Protein 1NP6 (pdb70)

Secondary structure (DSSP, 8-state):
---EEEEE--TTS-HHHHHHHHHHHHHHTT--EEEEEE----HHHHT-SEEEEE-SSEEEEEEE-SSS----HHHHHHHS-GGG-SEEEEES-SS--SEEEEEE-TTSS--GGG----TTEEEEEESS----SSEEEETT-HHHHHHHHHHHHTT---/-PPEEEEE--TTSSHHHHHHHHHHHHHHTT--EEEEEE--S-TTSSTTHHHHHHHHHTT-SEEEEE-SSEEEEEEE-SSS----HHHHHHHS-GGG-SEEEEES-S---SSEEEEE-GGGS--GGG----TTEEEEEESS----SSEEEETT-HHHHHHHHHHHHHTT-

Foldseek 3Di:
DAAEEEEDEPPQLCVVVLVVVLVVLLVVVVFFEAEEEDDDDVVVVVPDQWDWDDDPVDIDIDGDDVDDDDQPVVVVVVVDPCVRGRYYYYYDHDPPPAAYEYEEEPPRPDHPVPDDDDPRYAEYAYCDDDDDPHHYHPSVDSNVVSVVVVVVRVVPPD/DAAEEEEDEDPPLQVVVLVVLLQVLLVVVVAAEAEDEDDPDDLCPDDVNVVCVVVVVVPDQWDWDDDDPDIDIDGDDPDDDDDPVVVVVVVDPCVRHHYYYYDDDPDDPAAYEYEEEPVVPDDPVPDDDDPRYQEYAYCDDDDDPHHYHDSPCSNVVSVVVVVVSVVVD

GO terms:
  GO:0005515 protein binding (F, IPI)
  GO:0005525 GTP binding (F, IDA)
  GO:0042803 protein homodimerization activity (F, IDA)

Structure (mmCIF, N/CA/C/O backbone):
data_1NP6
#
_entry.id   1NP6
#
_cell.length_a   52.400
_cell.length_b   64.791
_cell.length_c   54.241
_cell.angle_alpha   90.00
_cell.angle_beta   97.68
_cell.angle_gamma   90.00
#
_symmetry.space_group_name_H-M   'P 1 21 1'
#
loop_
_entity.id
_entity.type
_entity.pdbx_description
1 polymer 'Molybdopterin-guanine dinucleotide biosynthesis protein B'
2 non-polymer 'SULFATE ION'
3 water water
#
loop_
_atom_site.group_PDB
_atom_site.id
_atom_site.type_symbol
_atom_site.label_atom_id
_atom_site.label_alt_id
_atom_site.label_comp_id
_atom_site.label_asym_id
_atom_site.label_entity_id
_atom_site.label_seq_id
_atom_site.pdbx_PDB_ins_code
_atom_site.Cartn_x
_atom_site.Cartn_y
_atom_site.Cartn_z
_atom_site.occupancy
_atom_site.B_iso_or_equiv
_atom_site.auth_seq_id
_atom_site.auth_comp_id
_atom_site.auth_asym_id
_atom_site.auth_atom_id
_atom_site.pdbx_PDB_model_num
ATOM 1 N N . MET A 1 5 ? 0.735 9.288 4.356 1.00 80.98 6 MET A N 1
ATOM 2 C CA . MET A 1 5 ? -0.694 9.692 4.497 1.00 74.47 6 MET A CA 1
ATOM 3 C C . MET A 1 5 ? -1.504 8.666 5.303 1.00 68.62 6 MET A C 1
ATOM 4 O O . MET A 1 5 ? -2.479 9.032 5.963 1.00 77.26 6 MET A O 1
ATOM 9 N N . ILE A 1 6 ? -1.092 7.396 5.258 1.00 51.27 7 ILE A N 1
ATOM 10 C CA . ILE A 1 6 ? -1.785 6.333 5.990 1.00 43.40 7 ILE A CA 1
ATOM 11 C C . ILE A 1 6 ? -1.610 6.526 7.502 1.00 40.74 7 ILE A C 1
ATOM 12 O O . ILE A 1 6 ? -0.661 7.189 7.936 1.00 44.21 7 ILE A O 1
ATOM 17 N N . PRO A 1 7 ? -2.545 6.002 8.296 1.00 41.09 8 PRO A N 1
ATOM 18 C CA . PRO A 1 7 ? -2.486 6.165 9.760 1.00 39.45 8 PRO A CA 1
ATOM 19 C C . PRO A 1 7 ? -1.254 5.505 10.425 1.00 31.30 8 PRO A C 1
ATOM 20 O O . PRO A 1 7 ? -0.851 4.403 10.049 1.00 34.84 8 PRO A O 1
ATOM 24 N N . LEU A 1 8 ? -0.685 6.225 11.385 1.00 34.35 9 LEU A N 1
ATOM 25 C CA . LEU A 1 8 ? 0.313 5.713 12.317 1.00 42.94 9 LEU A CA 1
ATOM 26 C C . LEU A 1 8 ? -0.286 5.575 13.733 1.00 37.65 9 LEU A C 1
ATOM 27 O O . LEU A 1 8 ? -0.951 6.510 14.234 1.00 32.99 9 LEU A O 1
ATOM 32 N N . LEU A 1 9 ? -0.031 4.419 14.367 1.00 37.22 10 LEU A N 1
ATOM 33 C CA . LEU A 1 9 ? -0.529 4.085 15.713 1.00 23.81 10 LEU A CA 1
ATOM 34 C C . LEU A 1 9 ? 0.589 3.467 16.594 1.00 26.29 10 LEU A C 1
ATOM 35 O O . LEU A 1 9 ? 1.107 2.402 16.245 1.00 29.38 10 LEU A O 1
ATOM 40 N N . ALA A 1 10 ? 0.907 4.108 17.716 1.00 31.75 11 ALA A N 1
ATOM 41 C CA . ALA A 1 10 ? 1.897 3.562 18.662 1.00 33.46 11 ALA A CA 1
ATOM 42 C C . ALA A 1 10 ? 1.265 2.607 19.667 1.00 31.93 11 ALA A C 1
ATOM 43 O O . ALA A 1 10 ? 0.061 2.717 19.979 1.00 26.50 11 ALA A O 1
ATOM 45 N N . PHE A 1 11 ? 2.065 1.655 20.176 1.00 23.56 12 PHE A N 1
ATOM 46 C CA . PHE A 1 11 ? 1.622 0.830 21.259 1.00 15.77 12 PHE A CA 1
ATOM 47 C C . PHE A 1 11 ? 2.713 1.036 22.368 1.00 32.52 12 PHE A C 1
ATOM 48 O O . PHE A 1 11 ? 3.889 1.053 22.038 1.00 24.21 12 PHE A O 1
ATOM 56 N N . ALA A 1 12 ? 2.303 1.266 23.613 1.00 30.79 13 ALA A N 1
ATOM 57 C CA . ALA A 1 12 ? 3.240 1.543 24.742 1.00 27.66 13 ALA A CA 1
ATOM 58 C C . ALA A 1 12 ? 2.940 0.717 25.976 1.00 31.05 13 ALA A C 1
ATOM 59 O O . ALA A 1 12 ? 1.787 0.577 26.391 1.00 27.69 13 ALA A O 1
ATOM 61 N N . ALA A 1 13 ? 3.995 0.177 26.607 1.00 33.06 14 ALA A N 1
ATOM 62 C CA . ALA A 1 13 ? 3.829 -0.543 27.853 1.00 25.27 14 ALA A CA 1
ATOM 63 C C . ALA A 1 13 ? 5.177 -0.566 28.630 1.00 31.40 14 ALA A C 1
ATOM 64 O O . ALA A 1 13 ? 6.242 -0.445 28.014 1.00 25.52 14 ALA A O 1
ATOM 66 N N . TRP A 1 14 ? 5.106 -0.754 29.949 1.00 36.20 15 TRP A N 1
ATOM 67 C CA . TRP A 1 14 ? 6.301 -1.081 30.764 1.00 43.95 15 TRP A CA 1
ATOM 68 C C . TRP A 1 14 ? 6.824 -2.472 30.395 1.00 38.89 15 TRP A C 1
ATOM 69 O O . TRP A 1 14 ? 6.045 -3.392 30.118 1.00 39.15 15 TRP A O 1
ATOM 80 N N . SER A 1 15 ? 8.143 -2.643 30.436 1.00 43.49 16 SER A N 1
ATOM 81 C CA . SER A 1 15 ? 8.748 -3.958 30.243 1.00 33.03 16 SER A CA 1
ATOM 82 C C . SER A 1 15 ? 8.125 -4.946 31.199 1.00 31.33 16 SER A C 1
ATOM 83 O O . SER A 1 15 ? 7.828 -4.608 32.345 1.00 45.41 16 SER A O 1
ATOM 86 N N . GLY A 1 16 ? 7.929 -6.175 30.730 1.00 34.86 17 GLY A N 1
ATOM 87 C CA . GLY A 1 16 ? 7.237 -7.184 31.510 1.00 30.28 17 GLY A CA 1
ATOM 88 C C . GLY A 1 16 ? 5.723 -7.242 31.330 1.00 42.02 17 GLY A C 1
ATOM 89 O O . GLY A 1 16 ? 5.091 -8.171 31.831 1.00 38.58 17 GLY A O 1
ATOM 90 N N . THR A 1 17 ? 5.144 -6.275 30.610 1.00 39.76 18 THR A N 1
ATOM 91 C CA . THR A 1 17 ? 3.679 -6.224 30.381 1.00 40.33 18 THR A CA 1
ATOM 92 C C . THR A 1 17 ? 3.224 -7.106 29.208 1.00 38.87 18 THR A C 1
ATOM 93 O O . THR A 1 17 ? 2.042 -7.455 29.096 1.00 41.84 18 THR A O 1
ATOM 97 N N . GLY A 1 18 ? 4.165 -7.470 28.341 1.00 40.07 19 GLY A N 1
ATOM 98 C CA . GLY A 1 18 ? 3.912 -8.428 27.274 1.00 41.94 19 GLY A CA 1
ATOM 99 C C . GLY A 1 18 ? 3.497 -7.810 25.947 1.00 31.64 19 GLY A C 1
ATOM 100 O O . GLY A 1 18 ? 2.700 -8.405 25.202 1.00 42.22 19 GLY A O 1
ATOM 101 N N . LYS A 1 19 ? 4.045 -6.633 25.656 1.00 28.66 20 LYS A N 1
ATOM 102 C CA . LYS A 1 19 ? 3.797 -5.904 24.412 1.00 42.82 20 LYS A CA 1
ATOM 103 C C . LYS A 1 19 ? 4.213 -6.653 23.121 1.00 50.14 20 LYS A C 1
ATOM 104 O O . LYS A 1 19 ? 3.420 -6.754 22.166 1.00 32.71 20 LYS A O 1
ATOM 110 N N . THR A 1 20 ? 5.430 -7.199 23.090 1.00 28.64 21 THR A N 1
ATOM 111 C CA . THR A 1 20 ? 5.896 -7.927 21.903 1.00 28.37 21 THR A CA 1
ATOM 112 C C . THR A 1 20 ? 5.018 -9.153 21.607 1.00 37.90 21 THR A C 1
ATOM 113 O O . THR A 1 20 ? 4.593 -9.370 20.461 1.00 34.14 21 THR A O 1
ATOM 117 N N . THR A 1 21 ? 4.699 -9.905 22.655 1.00 50.58 22 THR A N 1
ATOM 118 C CA . THR A 1 21 ? 3.820 -11.063 22.548 1.00 40.54 22 THR A CA 1
ATOM 119 C C . THR A 1 21 ? 2.436 -10.679 22.006 1.00 38.30 22 THR A C 1
ATOM 120 O O . THR A 1 21 ? 1.874 -11.400 21.176 1.00 38.41 22 THR A O 1
ATOM 124 N N . LEU A 1 22 ? 1.903 -9.551 22.483 1.00 33.57 23 LEU A N 1
ATOM 125 C CA . LEU A 1 22 ? 0.598 -9.063 22.033 1.00 37.64 23 LEU A CA 1
ATOM 126 C C . LEU A 1 22 ? 0.606 -8.624 20.568 1.00 44.71 23 LEU A C 1
ATOM 127 O O . LEU A 1 22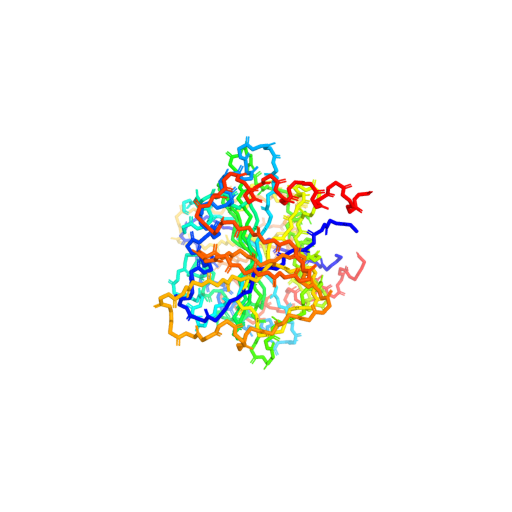 ? -0.318 -8.966 19.805 1.00 32.80 23 LEU A O 1
ATOM 132 N N . LEU A 1 23 ? 1.627 -7.844 20.189 1.00 29.73 24 LEU A N 1
ATOM 133 C CA . LEU A 1 23 ? 1.812 -7.431 18.799 1.00 39.97 24 LEU A CA 1
ATOM 134 C C . LEU A 1 23 ? 1.871 -8.617 17.861 1.00 42.92 24 LEU A C 1
ATOM 135 O O . LEU A 1 23 ? 1.253 -8.601 16.785 1.00 38.14 24 LEU A O 1
ATOM 140 N N . LYS A 1 24 ? 2.591 -9.658 18.276 1.00 32.88 25 LYS A N 1
ATOM 141 C CA . LYS A 1 24 ? 2.733 -10.857 17.454 1.00 40.81 25 LYS A CA 1
ATOM 142 C C . LYS A 1 24 ? 1.396 -11.567 17.207 1.00 44.73 25 LYS A C 1
ATOM 143 O O . LYS A 1 24 ? 1.229 -12.229 16.180 1.00 42.20 25 LYS A O 1
ATOM 149 N N . LYS A 1 25 ? 0.460 -11.419 18.146 1.00 39.33 26 LYS A N 1
ATOM 150 C CA . LYS A 1 25 ? -0.896 -11.941 17.990 1.00 43.17 26 LYS A CA 1
ATOM 151 C C . LYS A 1 25 ? -1.805 -10.982 17.237 1.00 40.63 26 LYS A C 1
ATOM 152 O O . LYS A 1 25 ? -2.678 -11.429 16.488 1.00 40.05 26 LYS A O 1
ATOM 158 N N . LEU A 1 26 ? -1.615 -9.672 17.450 1.00 38.22 27 LEU A N 1
ATOM 159 C CA . LEU A 1 26 ? -2.432 -8.639 16.810 1.00 31.32 27 LEU A CA 1
ATOM 160 C C . LEU A 1 26 ? -2.248 -8.531 15.281 1.00 44.83 27 LEU A C 1
ATOM 161 O O . LEU A 1 26 ? -3.226 -8.338 14.545 1.00 38.76 27 LEU A O 1
ATOM 166 N N . ILE A 1 27 ? -1.001 -8.647 14.812 1.00 36.27 28 ILE A N 1
ATOM 167 C CA . ILE A 1 27 ? -0.695 -8.540 13.382 1.00 33.99 28 ILE A CA 1
ATOM 168 C C . ILE A 1 27 ? -1.480 -9.533 12.476 1.00 37.11 28 ILE A C 1
ATOM 169 O O . ILE A 1 27 ? -2.080 -9.088 11.500 1.00 41.50 28 ILE A O 1
ATOM 174 N N . PRO A 1 28 ? -1.473 -10.840 12.777 1.00 37.97 29 PRO A N 1
ATOM 175 C CA . PRO A 1 28 ? -2.249 -11.820 11.992 1.00 41.44 29 PRO A CA 1
ATOM 176 C C . PRO A 1 28 ? -3.759 -11.588 12.040 1.00 49.38 29 PRO A C 1
ATOM 177 O O . PRO A 1 28 ? -4.458 -11.899 11.071 1.00 43.59 29 PRO A O 1
ATOM 181 N N . ALA A 1 29 ? -4.254 -11.061 13.156 1.00 41.86 30 ALA A N 1
ATOM 182 C CA . ALA A 1 29 ? -5.659 -10.710 13.280 1.00 42.31 30 ALA A CA 1
ATOM 183 C C . ALA A 1 29 ? -6.010 -9.535 12.369 1.00 56.61 30 ALA A C 1
ATOM 184 O O . ALA A 1 29 ? -7.104 -9.508 11.804 1.00 48.58 30 ALA A O 1
ATOM 186 N N . LEU A 1 30 ? -5.086 -8.579 12.225 1.00 35.27 31 LEU A N 1
ATOM 187 C CA . LEU A 1 30 ? -5.299 -7.435 11.336 1.00 42.20 31 LEU A CA 1
ATOM 188 C C . LEU A 1 30 ? -5.230 -7.895 9.878 1.00 48.28 31 LEU A C 1
ATOM 189 O O . LEU A 1 30 ? -6.050 -7.486 9.047 1.00 47.35 31 LEU A O 1
ATOM 194 N N . CYS A 1 31 ? -4.241 -8.749 9.597 1.00 35.91 32 CYS A N 1
ATOM 195 C CA . CYS A 1 31 ? -4.050 -9.406 8.309 1.00 45.95 32 CYS A CA 1
ATOM 196 C C . CYS A 1 31 ? -5.297 -10.184 7.877 1.00 61.12 32 CYS A C 1
ATOM 197 O O . CYS A 1 31 ? -5.729 -10.075 6.727 1.00 49.46 32 CYS A O 1
ATOM 200 N N . ALA A 1 32 ? -5.870 -10.953 8.808 1.00 55.67 33 ALA A N 1
ATOM 201 C CA . ALA A 1 32 ? -7.084 -11.732 8.547 1.00 56.86 33 ALA A CA 1
ATOM 202 C C . ALA A 1 32 ? -8.270 -10.850 8.151 1.00 61.83 33 ALA A C 1
ATOM 203 O O . ALA A 1 32 ? -9.214 -11.324 7.508 1.00 58.20 33 ALA A O 1
ATOM 205 N N . ARG A 1 33 ? -8.208 -9.573 8.534 1.00 56.79 34 ARG A N 1
ATOM 206 C CA . ARG A 1 33 ? -9.256 -8.600 8.234 1.00 49.26 34 ARG A CA 1
ATOM 207 C C . ARG A 1 33 ? -9.000 -7.785 6.959 1.00 52.32 34 ARG A C 1
ATOM 208 O O . ARG A 1 33 ? -9.719 -6.814 6.688 1.00 56.21 34 ARG A O 1
ATOM 216 N N . GLY A 1 34 ? -7.992 -8.184 6.181 1.00 52.74 35 GLY A N 1
ATOM 217 C CA . GLY A 1 34 ? -7.643 -7.500 4.944 1.00 54.09 35 GLY A CA 1
ATOM 218 C C . GLY A 1 34 ? -6.705 -6.305 5.087 1.00 64.74 35 GLY A C 1
ATOM 219 O O . GLY A 1 34 ? -6.445 -5.599 4.109 1.00 62.48 35 GLY A O 1
ATOM 220 N N . ILE A 1 35 ? -6.195 -6.072 6.295 1.00 59.12 36 ILE A N 1
ATOM 221 C CA . ILE A 1 35 ? -5.258 -4.973 6.532 1.00 52.02 36 ILE A CA 1
ATOM 222 C C . ILE A 1 35 ? -3.851 -5.421 6.160 1.00 43.10 36 ILE A C 1
ATOM 223 O O . ILE A 1 35 ? -3.467 -6.558 6.433 1.00 52.12 36 ILE A O 1
ATOM 228 N N . ARG A 1 36 ? -3.099 -4.537 5.510 1.00 35.79 37 ARG A N 1
ATOM 229 C CA . ARG A 1 36 ? -1.700 -4.796 5.207 1.00 36.94 37 ARG A CA 1
ATOM 230 C C . ARG A 1 36 ? -0.858 -3.893 6.129 1.00 34.00 37 ARG A C 1
ATOM 231 O O . ARG A 1 36 ? -0.706 -2.694 5.854 1.00 32.14 37 ARG A O 1
ATOM 239 N N . PRO A 1 37 ? -0.311 -4.449 7.215 1.00 39.55 38 PRO A N 1
ATOM 240 C CA . PRO A 1 37 ? 0.381 -3.628 8.224 1.00 36.56 38 PRO A CA 1
ATOM 241 C C . PRO A 1 37 ? 1.904 -3.463 8.053 1.00 29.34 38 PRO A C 1
ATOM 242 O O . PRO A 1 37 ? 2.597 -4.368 7.613 1.00 29.49 38 PRO A O 1
ATOM 246 N N . GLY A 1 38 ? 2.411 -2.283 8.400 1.00 26.34 39 GLY A N 1
ATOM 247 C CA . GLY A 1 38 ? 3.847 -2.070 8.491 1.00 26.52 39 GLY A CA 1
ATOM 248 C C . GLY A 1 38 ? 4.179 -1.905 9.987 1.00 26.87 39 GLY A C 1
ATOM 249 O O . GLY A 1 38 ? 3.271 -1.736 10.812 1.00 26.62 39 GLY A O 1
ATOM 250 N N . LEU A 1 39 ? 5.468 -1.961 10.344 1.00 29.02 40 LEU A N 1
ATOM 251 C CA . LEU A 1 39 ? 5.868 -1.759 11.756 1.00 28.86 40 LEU A CA 1
ATOM 252 C C . LEU A 1 39 ? 7.225 -1.075 11.853 1.00 26.61 40 LEU A C 1
ATOM 253 O O . LEU A 1 39 ? 8.161 -1.462 11.164 1.00 33.98 40 LEU A O 1
ATOM 258 N N . ILE A 1 40 ? 7.299 -0.061 12.719 1.00 28.61 41 ILE A N 1
ATOM 259 C CA . ILE A 1 40 ? 8.513 0.697 12.968 1.00 26.14 41 ILE A CA 1
ATOM 260 C C . ILE A 1 40 ? 8.864 0.507 14.470 1.00 28.75 41 ILE A C 1
ATOM 261 O O . ILE A 1 40 ? 8.086 0.890 15.368 1.00 27.81 41 ILE A O 1
ATOM 266 N N . LYS A 1 41 ? 10.024 -0.085 14.723 1.00 28.98 42 LYS A N 1
ATOM 267 C CA . LYS A 1 41 ? 10.442 -0.444 16.085 1.00 28.16 42 LYS A CA 1
ATOM 268 C C . LYS A 1 41 ? 11.772 0.213 16.444 1.00 33.91 42 LYS A C 1
ATOM 269 O O . LYS A 1 41 ? 12.735 0.107 15.690 1.00 34.23 42 LYS A O 1
ATOM 275 N N . HIS A 1 42 ? 11.811 0.909 17.580 1.00 33.29 43 HIS A N 1
ATOM 276 C CA . HIS A 1 42 ? 13.068 1.456 18.085 1.00 43.93 43 HIS A CA 1
ATOM 277 C C . HIS A 1 42 ? 13.659 0.468 19.070 1.00 33.54 43 HIS A C 1
ATOM 278 O O . HIS A 1 42 ? 12.951 -0.064 19.932 1.00 34.92 43 HIS A O 1
ATOM 285 N N . THR A 1 43 ? 14.953 0.185 18.907 1.00 47.98 44 THR A N 1
ATOM 286 C CA . THR A 1 43 ? 15.664 -0.743 19.781 1.00 45.72 44 THR A CA 1
ATOM 287 C C . THR A 1 43 ? 16.926 -0.084 20.324 1.00 51.62 44 THR A C 1
ATOM 288 O O . THR A 1 43 ? 17.339 0.977 19.852 1.00 49.26 44 THR A O 1
ATOM 292 N N . HIS A 1 44 ? 17.522 -0.717 21.328 1.00 56.37 45 HIS A N 1
ATOM 293 C CA . HIS A 1 44 ? 18.853 -0.340 21.801 1.00 59.75 45 HIS A CA 1
ATOM 294 C C . HIS A 1 44 ? 19.766 -1.559 21.627 1.00 57.36 45 HIS A C 1
ATOM 295 O O . HIS A 1 44 ? 19.373 -2.685 21.949 1.00 48.72 45 HIS A O 1
ATOM 302 N N . HIS A 1 45 ? 20.968 -1.327 21.092 1.00 64.82 46 HIS A N 1
ATOM 303 C CA . HIS A 1 45 ? 21.935 -2.390 20.783 1.00 75.08 46 HIS A CA 1
ATOM 304 C C . HIS A 1 45 ? 21.343 -3.462 19.862 1.00 76.60 46 HIS A C 1
ATOM 305 O O . HIS A 1 45 ? 21.314 -3.297 18.639 1.00 73.02 46 HIS A O 1
ATOM 312 N N . GLU A 1 58 ? 31.160 -6.228 5.252 1.00 71.39 59 GLU A N 1
ATOM 313 C CA . GLU A 1 58 ? 32.497 -5.747 4.919 1.00 81.12 59 GLU A CA 1
ATOM 314 C C . GLU A 1 58 ? 32.507 -4.479 4.053 1.00 79.99 59 GLU A C 1
ATOM 315 O O . GLU A 1 58 ? 33.384 -3.631 4.224 1.00 90.47 59 GLU A O 1
ATOM 321 N N . LEU A 1 59 ? 31.546 -4.362 3.133 1.00 79.38 60 LEU A N 1
ATOM 322 C CA . LEU A 1 59 ? 31.427 -3.197 2.242 1.00 81.33 60 LEU A CA 1
ATOM 323 C C . LEU A 1 59 ? 30.709 -2.015 2.907 1.00 85.78 60 LEU A C 1
ATOM 324 O O . LEU A 1 59 ? 30.803 -0.871 2.442 1.00 78.30 60 LEU A O 1
ATOM 329 N N . ARG A 1 60 ? 29.974 -2.307 3.978 1.00 87.54 61 ARG A N 1
ATOM 330 C CA . ARG A 1 60 ? 29.419 -1.272 4.843 1.00 90.04 61 ARG A CA 1
ATOM 331 C C . ARG A 1 60 ? 30.546 -0.722 5.715 1.00 91.93 61 ARG A C 1
ATOM 332 O O . ARG A 1 60 ? 30.645 0.489 5.928 1.00 89.77 61 ARG A O 1
ATOM 340 N N . LYS A 1 61 ? 31.391 -1.631 6.207 1.00 92.10 62 LYS A N 1
ATOM 341 C CA . LYS A 1 61 ? 32.610 -1.295 6.944 1.00 83.15 62 LYS A CA 1
ATOM 342 C C . LYS A 1 61 ? 33.610 -0.538 6.058 1.00 87.68 62 LYS A C 1
ATOM 343 O O . LYS A 1 61 ? 34.399 0.278 6.550 1.00 83.30 62 LYS A O 1
ATOM 349 N N . ALA A 1 62 ? 33.570 -0.830 4.756 1.00 81.62 63 ALA A N 1
ATOM 350 C CA . ALA A 1 62 ? 34.397 -0.154 3.758 1.00 71.61 63 ALA A CA 1
ATOM 351 C C . ALA A 1 62 ? 33.911 1.279 3.544 1.00 72.79 63 ALA A C 1
ATOM 352 O O . ALA A 1 62 ? 34.697 2.171 3.212 1.00 69.04 63 ALA A O 1
ATOM 354 N N . GLY A 1 63 ? 32.608 1.491 3.723 1.00 68.80 64 GLY A N 1
ATOM 355 C CA . GLY A 1 63 ? 32.093 2.836 3.870 1.00 51.82 64 GLY A CA 1
ATOM 356 C C . GLY A 1 63 ? 30.933 3.282 3.000 1.00 34.80 64 GLY A C 1
ATOM 357 O O . GLY A 1 63 ? 30.815 4.476 2.751 1.00 36.86 64 GLY A O 1
ATOM 358 N N . ALA A 1 64 ? 30.070 2.375 2.545 1.00 44.94 65 ALA A N 1
ATOM 359 C CA . ALA A 1 64 ? 28.830 2.856 1.925 1.00 29.44 65 ALA A CA 1
ATOM 360 C C . ALA A 1 64 ? 27.831 3.237 3.010 1.00 21.17 65 ALA A C 1
ATOM 361 O O . ALA A 1 64 ? 27.408 2.395 3.804 1.00 38.32 65 ALA A O 1
ATOM 363 N N . ALA A 1 65 ? 27.434 4.508 3.003 1.00 30.04 66 ALA A N 1
ATOM 364 C CA . ALA A 1 65 ? 26.483 5.055 3.959 1.00 38.51 66 ALA A CA 1
ATOM 365 C C . ALA A 1 65 ? 25.071 4.497 3.792 1.00 40.00 66 ALA A C 1
ATOM 366 O O . ALA A 1 65 ? 24.325 4.394 4.759 1.00 35.92 66 ALA A O 1
ATOM 368 N N . GLN A 1 66 ? 24.710 4.167 2.557 1.00 34.65 67 GLN A N 1
ATOM 369 C CA . GLN A 1 66 ? 23.410 3.553 2.267 1.00 30.54 67 GLN A CA 1
ATOM 370 C C . GLN A 1 66 ? 23.628 2.373 1.350 1.00 21.08 67 GLN A C 1
ATOM 371 O O . GLN A 1 66 ? 24.325 2.483 0.329 1.00 23.06 67 GLN A O 1
ATOM 377 N N . THR A 1 67 ? 23.034 1.237 1.726 1.00 35.74 68 THR A N 1
ATOM 378 C CA . THR A 1 67 ? 23.173 -0.033 0.999 1.00 31.23 68 THR A CA 1
ATOM 379 C C . THR A 1 67 ? 21.808 -0.701 0.803 1.00 35.15 68 THR A C 1
ATOM 380 O O . THR A 1 67 ? 21.064 -0.864 1.769 1.00 33.33 68 THR A O 1
ATOM 384 N N . ILE A 1 68 ? 21.473 -1.042 -0.447 1.00 28.28 69 ILE A N 1
ATOM 385 C CA . ILE A 1 68 ? 20.335 -1.915 -0.736 1.00 32.45 69 ILE A CA 1
ATOM 386 C C . ILE A 1 68 ? 20.833 -3.323 -1.084 1.00 31.05 69 ILE A C 1
ATOM 387 O O . ILE A 1 68 ? 21.778 -3.477 -1.866 1.00 35.48 69 ILE A O 1
ATOM 392 N N . VAL A 1 69 ? 20.239 -4.337 -0.456 1.00 31.57 70 VAL A N 1
ATOM 393 C CA . VAL A 1 69 ? 20.561 -5.743 -0.750 1.00 37.05 70 VAL A CA 1
ATOM 394 C C . VAL A 1 69 ? 19.256 -6.429 -1.145 1.00 37.22 70 VAL A C 1
ATOM 395 O O . VAL A 1 69 ? 18.292 -6.425 -0.375 1.00 40.25 70 VAL A O 1
ATOM 399 N N . ALA A 1 70 ? 19.216 -6.963 -2.366 1.00 35.87 71 ALA A N 1
ATOM 400 C CA . ALA A 1 70 ? 17.997 -7.525 -2.934 1.00 32.62 71 ALA A CA 1
ATOM 401 C C . ALA A 1 70 ? 18.134 -9.031 -3.147 1.00 38.08 71 ALA A C 1
ATOM 402 O O . ALA A 1 70 ? 19.127 -9.504 -3.723 1.00 36.26 71 ALA A O 1
ATOM 404 N N . SER A 1 71 ? 17.135 -9.779 -2.691 1.00 34.66 72 SER A N 1
ATOM 405 C CA . SER A 1 71 ? 17.100 -11.230 -2.899 1.00 33.27 72 SER A CA 1
ATOM 406 C C . SER A 1 71 ? 15.743 -11.647 -3.442 1.00 34.47 72 SER A C 1
ATOM 407 O O . SER A 1 71 ? 14.849 -10.813 -3.576 1.00 39.59 72 SER A O 1
ATOM 410 N N . GLN A 1 72 ? 15.590 -12.939 -3.741 1.00 43.72 73 GLN A N 1
ATOM 411 C CA . GLN A 1 72 ? 14.313 -13.474 -4.235 1.00 32.04 73 GLN A CA 1
ATOM 412 C C . GLN A 1 72 ? 13.152 -13.197 -3.277 1.00 32.56 73 GLN A C 1
ATOM 413 O O . GLN A 1 72 ? 12.090 -12.747 -3.694 1.00 39.44 73 GLN A O 1
ATOM 419 N N . GLN A 1 73 ? 13.382 -13.447 -1.986 1.00 40.36 74 GLN A N 1
ATOM 420 C CA . GLN A 1 73 ? 12.322 -13.443 -0.971 1.00 45.27 74 GLN A CA 1
ATOM 421 C C . GLN A 1 73 ? 11.923 -12.041 -0.493 1.00 44.38 74 GLN A C 1
ATOM 422 O O . GLN A 1 73 ? 10.793 -11.839 -0.013 1.00 41.49 74 GLN A O 1
ATOM 428 N N . ARG A 1 74 ? 12.862 -11.093 -0.613 1.00 37.38 75 ARG A N 1
ATOM 429 C CA . ARG A 1 74 ? 12.793 -9.791 0.065 1.00 32.45 75 ARG A CA 1
ATOM 430 C C . ARG A 1 74 ? 13.989 -8.898 -0.270 1.00 26.41 75 ARG A C 1
ATOM 431 O O . ARG A 1 74 ? 15.026 -9.385 -0.750 1.00 35.39 75 ARG A O 1
ATOM 439 N N . TRP A 1 75 ? 13.845 -7.594 -0.033 1.00 34.10 76 TRP A N 1
ATOM 440 C CA . TRP A 1 75 ? 14.982 -6.662 -0.139 1.00 35.67 76 TRP A CA 1
ATOM 441 C C . TRP A 1 75 ? 15.095 -5.717 1.075 1.00 28.14 76 TRP A C 1
ATOM 442 O O . TRP A 1 75 ? 14.099 -5.457 1.766 1.00 28.75 76 TRP A O 1
ATOM 453 N N . ALA A 1 76 ? 16.309 -5.221 1.320 1.00 35.14 77 ALA A N 1
ATOM 454 C CA . ALA A 1 76 ? 16.599 -4.373 2.476 1.00 31.65 77 ALA A CA 1
ATOM 455 C C . ALA A 1 76 ? 17.275 -3.071 2.093 1.00 22.60 77 ALA A C 1
ATOM 456 O O . ALA A 1 76 ? 18.094 -3.043 1.155 1.00 25.63 77 ALA A O 1
ATOM 458 N N . LEU A 1 77 ? 16.926 -2.001 2.815 1.00 28.21 78 LEU A N 1
ATOM 459 C CA . LEU A 1 77 ? 17.677 -0.739 2.762 1.00 30.61 78 LEU A CA 1
ATOM 460 C C . LEU A 1 77 ? 18.323 -0.481 4.132 1.00 29.05 78 LEU A C 1
ATOM 461 O O . LEU A 1 77 ? 17.618 -0.389 5.148 1.00 32.56 78 LEU A O 1
ATOM 466 N N . MET A 1 78 ? 19.638 -0.315 4.135 1.00 29.13 79 MET A N 1
ATOM 467 C CA . MET A 1 78 ? 20.392 -0.076 5.378 1.00 32.42 79 MET A CA 1
ATOM 468 C C . MET A 1 78 ? 21.095 1.275 5.350 1.00 27.29 79 MET A C 1
ATOM 469 O O . MET A 1 78 ? 21.890 1.567 4.446 1.00 30.60 79 MET A O 1
ATOM 474 N N . THR A 1 79 ? 20.771 2.105 6.343 1.00 35.02 80 THR A N 1
ATOM 475 C CA . THR A 1 79 ? 21.227 3.488 6.391 1.00 31.24 80 THR A CA 1
ATOM 476 C C . THR A 1 79 ? 22.061 3.707 7.670 1.00 33.09 80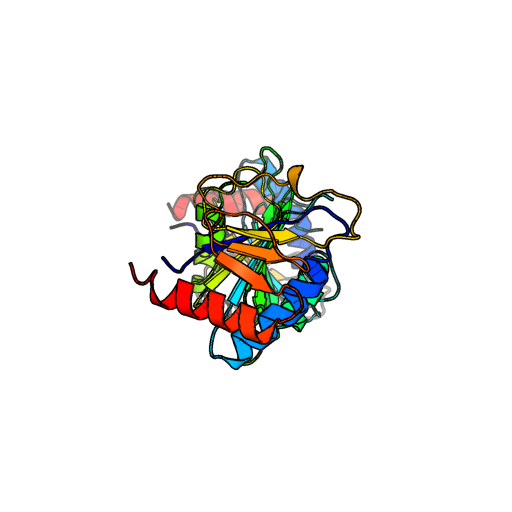 THR A C 1
ATOM 477 O O . THR A 1 79 ? 21.528 3.652 8.765 1.00 28.54 80 THR A O 1
ATOM 481 N N . GLU A 1 80 ? 23.346 3.996 7.502 1.00 33.07 81 GLU A N 1
ATOM 482 C CA . GLU A 1 80 ? 24.258 4.259 8.629 1.00 38.40 81 GLU A CA 1
ATOM 483 C C . GLU A 1 80 ? 24.046 5.702 9.162 1.00 36.76 81 GLU A C 1
ATOM 484 O O . GLU A 1 80 ? 23.928 6.637 8.375 1.00 40.67 81 GLU A O 1
ATOM 490 N N . THR A 1 81 ? 23.950 5.876 10.485 1.00 30.00 82 THR A N 1
ATOM 491 C CA . THR A 1 81 ? 23.768 7.207 11.092 1.00 29.10 82 THR A CA 1
ATOM 492 C C . THR A 1 81 ? 24.811 7.456 12.210 1.00 40.00 82 THR A C 1
ATOM 493 O O . THR A 1 81 ? 24.443 7.539 13.381 1.00 32.92 82 THR A O 1
ATOM 497 N N . PRO A 1 82 ? 26.080 7.582 11.833 1.00 41.64 83 PRO A N 1
ATOM 498 C CA . PRO A 1 82 ? 27.195 7.655 12.795 1.00 46.11 83 PRO A CA 1
ATOM 499 C C . PRO A 1 82 ? 27.212 8.917 13.664 1.00 49.60 83 PRO A C 1
ATOM 500 O O . PRO A 1 82 ? 27.813 8.895 14.748 1.00 48.97 83 PRO A O 1
ATOM 504 N N . ASP A 1 83 ? 26.580 9.997 13.210 1.00 39.28 84 ASP A N 1
ATOM 505 C CA . ASP A 1 83 ? 26.700 11.277 13.911 1.00 56.79 84 ASP A CA 1
ATOM 506 C C . ASP A 1 83 ? 25.454 11.754 14.654 1.00 58.94 84 ASP A C 1
ATOM 507 O O . ASP A 1 83 ? 25.526 12.676 15.463 1.00 60.09 84 ASP A O 1
ATOM 512 N N . GLU A 1 84 ? 24.322 11.114 14.394 1.00 45.02 85 GLU A N 1
ATOM 513 C CA . GLU A 1 84 ? 23.046 11.555 14.940 1.00 44.71 85 GLU A CA 1
ATOM 514 C C . GLU A 1 84 ? 21.977 10.511 14.609 1.00 42.35 85 GLU A C 1
ATOM 515 O O . GLU A 1 84 ? 21.777 10.170 13.434 1.00 40.60 85 GLU A O 1
ATOM 521 N N . GLU A 1 85 ? 21.304 10.033 15.652 1.00 33.58 86 GLU A N 1
ATOM 522 C CA . GLU A 1 85 ? 20.248 9.029 15.573 1.00 47.25 86 GLU A CA 1
ATOM 523 C C . GLU A 1 85 ? 19.079 9.532 14.711 1.00 37.77 86 GLU A C 1
ATOM 524 O O . GLU A 1 85 ? 18.747 10.711 14.784 1.00 36.08 86 GLU A O 1
ATOM 530 N N . GLU A 1 86 ? 18.474 8.660 13.901 1.00 40.97 87 GLU A N 1
ATOM 531 C CA . GLU A 1 86 ? 17.227 9.036 13.209 1.00 30.83 87 GLU A CA 1
ATOM 532 C C . GLU A 1 86 ? 16.031 8.790 14.142 1.00 26.62 87 GLU A C 1
ATOM 533 O O . GLU A 1 86 ? 15.735 7.640 14.505 1.00 35.85 87 GLU A O 1
ATOM 539 N N . LEU A 1 87 ? 15.378 9.877 14.565 1.00 33.97 88 LEU A N 1
ATOM 540 C CA . LEU A 1 87 ? 14.230 9.819 15.489 1.00 35.17 88 LEU A CA 1
ATOM 541 C C . LEU A 1 87 ? 12.941 10.516 14.971 1.00 37.28 88 LEU A C 1
ATOM 542 O O . LEU A 1 87 ? 11.922 10.581 15.669 1.00 35.92 88 LEU A O 1
ATOM 547 N N . ASP A 1 88 ? 12.996 11.023 13.750 1.00 33.21 89 ASP A N 1
ATOM 548 C CA . ASP A 1 88 ? 11.857 11.701 13.126 1.00 36.64 89 ASP A CA 1
ATOM 549 C C . ASP A 1 88 ? 10.932 10.629 12.544 1.00 33.18 89 ASP A C 1
ATOM 550 O O . ASP A 1 88 ? 11.187 10.110 11.466 1.00 31.32 89 ASP A O 1
ATOM 555 N N . LEU A 1 89 ? 9.871 10.313 13.281 1.00 31.25 90 LEU A N 1
ATOM 556 C CA . LEU A 1 89 ? 8.947 9.238 12.939 1.00 32.02 90 LEU A CA 1
ATOM 557 C C . LEU A 1 89 ? 8.229 9.414 11.586 1.00 37.06 90 LEU A C 1
ATOM 558 O O . LEU A 1 89 ? 8.048 8.453 10.849 1.00 36.23 90 LEU A O 1
ATOM 563 N N . GLN A 1 90 ? 7.788 10.629 11.294 1.00 33.87 91 GLN A N 1
ATOM 564 C CA . GLN A 1 90 ? 7.166 10.927 10.003 1.00 42.23 91 GLN A CA 1
ATOM 565 C C . GLN A 1 90 ? 8.138 10.717 8.831 1.00 49.43 91 GLN A C 1
ATOM 566 O O . GLN A 1 90 ? 7.726 10.265 7.758 1.00 34.23 91 GLN A O 1
ATOM 572 N N . PHE A 1 91 ? 9.428 10.997 9.044 1.00 35.02 92 PHE A N 1
ATOM 573 C CA . PHE A 1 91 ? 10.431 10.734 8.008 1.00 32.81 92 PHE A CA 1
ATOM 574 C C . PHE A 1 91 ? 10.575 9.219 7.769 1.00 33.80 92 PHE A C 1
ATOM 575 O O . PHE A 1 91 ? 10.580 8.766 6.631 1.00 38.39 92 PHE A O 1
ATOM 583 N N . LEU A 1 92 ? 10.701 8.458 8.849 1.00 36.83 93 LEU A N 1
ATOM 584 C CA . LEU A 1 92 ? 10.836 7.009 8.764 1.00 35.78 93 LEU A CA 1
ATOM 585 C C . LEU A 1 92 ? 9.632 6.339 8.063 1.00 27.20 93 LEU A C 1
ATOM 586 O O . LEU A 1 92 ? 9.832 5.503 7.199 1.00 31.92 93 LEU A O 1
ATOM 591 N N . ALA A 1 93 ? 8.407 6.683 8.460 1.00 29.31 94 ALA A N 1
ATOM 592 C CA . ALA A 1 93 ? 7.218 6.174 7.754 1.00 37.00 94 ALA A CA 1
ATOM 593 C C . ALA A 1 93 ? 7.274 6.448 6.240 1.00 29.43 94 ALA A C 1
ATOM 594 O O . ALA A 1 93 ? 6.903 5.579 5.425 1.00 39.07 94 ALA A O 1
ATOM 596 N N . SER A 1 94 ? 7.726 7.650 5.873 1.00 31.83 95 SER A N 1
ATOM 597 C CA . SER A 1 94 ? 7.890 8.048 4.468 1.00 41.96 95 SER A CA 1
ATOM 598 C C . SER A 1 94 ? 8.910 7.210 3.678 1.00 45.38 95 SER A C 1
ATOM 599 O O . SER A 1 94 ? 8.903 7.239 2.451 1.00 34.47 95 SER A O 1
ATOM 602 N N . ARG A 1 95 ? 9.773 6.455 4.361 1.00 36.85 96 ARG A N 1
ATOM 603 C CA . ARG A 1 95 ? 10.691 5.542 3.669 1.00 33.69 96 ARG A CA 1
ATOM 604 C C . ARG A 1 95 ? 9.992 4.285 3.175 1.00 28.46 96 ARG A C 1
ATOM 605 O O . ARG A 1 95 ? 10.461 3.631 2.234 1.00 35.22 96 ARG A O 1
ATOM 613 N N . MET A 1 96 ? 8.926 3.906 3.876 1.00 24.12 97 MET A N 1
ATOM 614 C CA . MET A 1 96 ? 8.174 2.703 3.537 1.00 36.80 97 MET A CA 1
ATOM 615 C C . MET A 1 96 ? 7.413 3.022 2.240 1.00 31.21 97 MET A C 1
ATOM 616 O O . MET A 1 96 ? 7.179 4.196 1.941 1.00 32.13 97 MET A O 1
ATOM 621 N N . ASP A 1 97 ? 7.078 1.982 1.485 1.00 37.59 98 ASP A N 1
ATOM 622 C CA . ASP A 1 97 ? 6.228 2.084 0.284 1.00 30.43 98 ASP A CA 1
ATOM 623 C C . ASP A 1 97 ? 4.768 1.901 0.723 1.00 23.98 98 ASP A C 1
ATOM 624 O O . ASP A 1 97 ? 4.265 0.781 0.858 1.00 31.52 98 ASP A O 1
ATOM 629 N N . THR A 1 98 ? 4.133 3.038 0.991 1.00 33.77 99 THR A N 1
ATOM 630 C CA . THR A 1 98 ? 2.780 3.121 1.514 1.00 42.47 99 THR A CA 1
ATOM 631 C C . THR A 1 98 ? 1.705 2.767 0.488 1.00 48.49 99 THR A C 1
ATOM 632 O O . THR A 1 98 ? 0.545 2.573 0.854 1.00 52.04 99 THR A O 1
ATOM 636 N N . SER A 1 99 ? 2.088 2.668 -0.782 1.00 56.78 100 SER A N 1
ATOM 637 C CA . SER A 1 99 ? 1.185 2.157 -1.818 1.00 56.82 100 SER A CA 1
ATOM 638 C C . SER A 1 99 ? 0.825 0.694 -1.536 1.00 62.56 100 SER A C 1
ATOM 639 O O . SER A 1 99 ? -0.198 0.191 -2.013 1.00 49.36 100 SER A O 1
ATOM 642 N N . LYS A 1 100 ? 1.663 0.013 -0.750 1.00 45.19 101 LYS A N 1
ATOM 643 C CA . LYS A 1 100 ? 1.403 -1.393 -0.428 1.00 41.44 101 LYS A CA 1
ATOM 644 C C . LYS A 1 100 ? 0.843 -1.614 0.990 1.00 40.00 101 LYS A C 1
ATOM 645 O O . LYS A 1 100 ? 0.693 -2.765 1.422 1.00 48.47 101 LYS A O 1
ATOM 651 N N . LEU A 1 101 ? 0.510 -0.527 1.691 1.00 40.26 102 LEU A N 1
ATOM 652 C CA . LEU A 1 101 ? 0.124 -0.603 3.113 1.00 43.51 102 LEU A CA 1
ATOM 653 C C . LEU A 1 101 ? -1.127 0.178 3.525 1.00 37.78 102 LEU A C 1
ATOM 654 O O . LEU A 1 101 ? -1.361 1.284 3.042 1.00 40.90 102 LEU A O 1
ATOM 659 N N . ASP A 1 102 ? -1.868 -0.369 4.495 1.00 33.87 103 ASP A N 1
ATOM 660 C CA . ASP A 1 102 ? -3.011 0.334 5.116 1.00 32.81 103 ASP A CA 1
ATOM 661 C C . ASP A 1 102 ? -2.736 1.001 6.488 1.00 41.77 103 ASP A C 1
ATOM 662 O O . ASP A 1 102 ? -3.396 1.963 6.864 1.00 31.69 103 ASP A O 1
ATOM 667 N N . LEU A 1 103 ? -1.724 0.529 7.216 1.00 28.75 104 LEU A N 1
ATOM 668 C CA . LEU A 1 103 ? -1.524 0.985 8.591 1.00 31.75 104 LEU A CA 1
ATOM 669 C C . LEU A 1 103 ? -0.058 0.750 8.963 1.00 26.53 104 LEU A C 1
ATOM 670 O O . LEU A 1 103 ? 0.527 -0.234 8.492 1.00 29.88 104 LEU A O 1
ATOM 675 N N . ILE A 1 104 ? 0.491 1.625 9.810 1.00 40.04 105 ILE A N 1
ATOM 676 C CA . ILE A 1 104 ? 1.859 1.468 10.342 1.00 30.81 105 ILE A CA 1
ATOM 677 C C . ILE A 1 104 ? 1.795 1.500 11.893 1.00 25.18 105 ILE A C 1
ATOM 678 O O . ILE A 1 104 ? 1.337 2.465 12.489 1.00 24.88 105 ILE A O 1
ATOM 683 N N . LEU A 1 105 ? 2.228 0.407 12.518 1.00 27.32 106 LEU A N 1
ATOM 684 C CA . LEU A 1 105 ? 2.221 0.300 13.985 1.00 26.62 106 LEU A CA 1
ATOM 685 C C . LEU A 1 105 ? 3.587 0.770 14.429 1.00 30.07 106 LEU A C 1
ATOM 686 O O . LEU A 1 105 ? 4.544 0.602 13.679 1.00 29.56 106 LEU A O 1
ATOM 691 N N . VAL A 1 106 ? 3.683 1.335 15.637 1.00 30.38 107 VAL A N 1
ATOM 692 C CA . VAL A 1 106 ? 4.926 1.956 16.074 1.00 24.12 107 VAL A CA 1
ATOM 693 C C . VAL A 1 106 ? 5.214 1.524 17.530 1.00 23.09 107 VAL A C 1
ATOM 694 O O . VAL A 1 106 ? 4.295 1.410 18.331 1.00 27.23 107 VAL A O 1
ATOM 698 N N . GLU A 1 107 ? 6.481 1.288 17.886 1.00 26.36 108 GLU A N 1
ATOM 699 C CA . GLU A 1 107 ? 6.778 1.024 19.300 1.00 23.70 108 GLU A CA 1
ATOM 700 C C . GLU A 1 107 ? 8.217 1.469 19.658 1.00 26.21 108 GLU A C 1
ATOM 701 O O . GLU A 1 107 ? 9.103 1.381 18.828 1.00 31.71 108 GLU A O 1
ATOM 707 N N . GLY A 1 108 ? 8.420 1.944 20.883 1.00 37.06 109 GLY A N 1
ATOM 708 C CA . GLY A 1 108 ? 9.768 2.151 21.414 1.00 35.74 109 GLY A CA 1
ATOM 709 C C . GLY A 1 108 ? 10.404 3.530 21.303 1.00 41.70 109 GLY A C 1
ATOM 710 O O . GLY A 1 108 ? 11.574 3.702 21.658 1.00 42.78 109 GLY A O 1
ATOM 711 N N . PHE A 1 109 ? 9.658 4.507 20.797 1.00 37.38 110 PHE A N 1
ATOM 712 C CA . PHE A 1 109 ? 10.164 5.874 20.645 1.00 44.28 110 PHE A CA 1
ATOM 713 C C . PHE A 1 109 ? 9.692 6.750 21.810 1.00 49.75 110 PHE A C 1
ATOM 714 O O . PHE A 1 109 ? 8.650 6.482 22.413 1.00 48.17 110 PHE A O 1
ATOM 722 N N . LYS A 1 110 ? 10.463 7.790 22.118 1.00 58.10 111 LYS A N 1
ATOM 723 C CA . LYS A 1 110 ? 10.208 8.626 23.286 1.00 68.52 111 LYS A CA 1
ATOM 724 C C . LYS A 1 110 ? 9.217 9.753 22.997 1.00 68.26 111 LYS A C 1
ATOM 725 O O . LYS A 1 110 ? 8.217 9.895 23.697 1.00 78.07 111 LYS A O 1
ATOM 731 N N . HIS A 1 111 ? 9.495 10.545 21.965 1.00 61.05 112 HIS A N 1
ATOM 732 C CA . HIS A 1 111 ? 8.645 11.682 21.613 1.00 71.91 112 HIS A CA 1
ATOM 733 C C . HIS A 1 111 ? 7.589 11.285 20.568 1.00 75.71 112 HIS A C 1
ATOM 734 O O . HIS A 1 111 ? 7.478 11.918 19.514 1.00 88.93 112 HIS A O 1
ATOM 741 N N . GLU A 1 112 ? 6.825 10.234 20.873 1.00 68.68 113 GLU A N 1
ATOM 742 C CA . GLU A 1 112 ? 5.774 9.716 19.988 1.00 58.83 113 GLU A CA 1
ATOM 743 C C . GLU A 1 112 ? 4.560 10.665 19.999 1.00 73.31 113 GLU A C 1
ATOM 744 O O . GLU A 1 112 ? 3.674 10.538 20.850 1.00 80.06 113 GLU A O 1
ATOM 750 N N . GLU A 1 113 ? 4.533 11.626 19.071 1.00 72.75 114 GLU A N 1
ATOM 751 C CA . GLU A 1 113 ? 3.434 12.607 18.988 1.00 56.22 114 GLU A CA 1
ATOM 752 C C . GLU A 1 113 ? 2.305 12.155 18.053 1.00 58.44 114 GLU A C 1
ATOM 753 O O . GLU A 1 113 ? 1.691 12.964 17.357 1.00 68.58 114 GLU A O 1
ATOM 759 N N . ILE A 1 114 ? 2.037 10.855 18.053 1.00 54.27 115 ILE A N 1
ATOM 760 C CA . ILE A 1 114 ? 0.959 10.259 17.270 1.00 39.13 115 ILE A CA 1
ATOM 761 C C . ILE A 1 114 ? -0.021 9.607 18.230 1.00 52.01 115 ILE A C 1
ATOM 762 O O . ILE A 1 114 ? 0.250 9.506 19.435 1.00 34.97 115 ILE A O 1
ATOM 767 N N . ALA A 1 115 ? -1.145 9.147 17.688 1.00 24.98 116 ALA A N 1
ATOM 768 C CA . ALA A 1 115 ? -2.093 8.289 18.405 1.00 35.07 116 ALA A CA 1
ATOM 769 C C . ALA A 1 115 ? -1.427 7.053 19.053 1.00 41.59 116 ALA A C 1
ATOM 770 O O . ALA A 1 115 ? -0.536 6.438 18.456 1.00 36.59 116 ALA A O 1
ATOM 772 N N . LYS A 1 116 ? -1.901 6.681 20.244 1.00 38.75 117 LYS A N 1
ATOM 773 C CA . LYS A 1 116 ? -1.259 5.647 21.072 1.00 29.75 117 LYS A CA 1
ATOM 774 C C . LYS A 1 116 ? -2.245 4.850 21.936 1.00 23.55 117 LYS A C 1
ATOM 775 O O . LYS A 1 116 ? -3.158 5.414 22.551 1.00 30.57 117 LYS A O 1
ATOM 781 N N . ILE A 1 117 ? -2.086 3.521 21.972 1.00 24.27 118 ILE A N 1
ATOM 782 C CA . ILE A 1 117 ? -2.825 2.677 22.920 1.00 23.02 118 ILE A CA 1
ATOM 783 C C . ILE A 1 117 ? -1.820 2.230 24.003 1.00 26.29 118 ILE A C 1
ATOM 784 O O . ILE A 1 117 ? -0.735 1.791 23.647 1.00 27.54 118 ILE A O 1
ATOM 789 N N . VAL A 1 118 ? -2.193 2.346 25.270 1.00 31.36 119 VAL A N 1
ATOM 790 C CA . VAL A 1 118 ? -1.335 1.920 26.411 1.00 26.26 119 VAL A CA 1
ATOM 791 C C . VAL A 1 118 ? -1.788 0.558 26.927 1.00 27.31 119 VAL A C 1
ATOM 792 O O . VAL A 1 118 ? -2.982 0.312 27.022 1.00 34.86 119 VAL A O 1
ATOM 796 N N . LEU A 1 119 ? -0.836 -0.341 27.241 1.00 29.01 120 LEU A N 1
ATOM 797 C CA . LEU A 1 119 ? -1.133 -1.665 27.807 1.00 22.78 120 LEU A CA 1
ATOM 798 C C . LEU A 1 119 ? -0.897 -1.686 29.322 1.00 46.57 120 LEU A C 1
ATOM 799 O O . LEU A 1 119 ? 0.092 -1.113 29.805 1.00 32.87 120 LEU A O 1
ATOM 804 N N . PHE A 1 120 ? -1.808 -2.338 30.048 1.00 36.51 121 PHE A N 1
ATOM 805 C CA . PHE A 1 120 ? -1.713 -2.515 31.513 1.00 41.31 121 PHE A CA 1
ATOM 806 C C . PHE A 1 120 ? -2.092 -3.937 31.937 1.00 49.64 121 PHE A C 1
ATOM 807 O O . PHE A 1 120 ? -3.091 -4.495 31.471 1.00 28.96 121 PHE A O 1
ATOM 815 N N . ARG A 1 121 ? -1.284 -4.533 32.818 1.00 28.01 122 ARG A N 1
ATOM 816 C CA . ARG A 1 121 ? -1.603 -5.840 33.365 1.00 29.41 122 ARG A CA 1
ATOM 817 C C . ARG A 1 121 ? -1.410 -5.765 34.860 1.00 41.21 122 ARG A C 1
ATOM 818 O O . ARG A 1 121 ? -0.324 -5.406 35.314 1.00 36.40 122 ARG A O 1
ATOM 826 N N . ASP A 1 122 ? -2.445 -6.110 35.622 1.00 38.93 123 ASP A N 1
ATOM 827 C CA . ASP A 1 122 ? -2.476 -5.775 37.053 1.00 45.73 123 ASP A CA 1
ATOM 828 C C . ASP A 1 122 ? -1.352 -6.387 37.906 1.00 51.53 123 ASP A C 1
ATOM 829 O O . ASP A 1 122 ? -0.849 -5.745 38.839 1.00 49.60 123 ASP A O 1
ATOM 834 N N . GLY A 1 123 ? -0.967 -7.621 37.589 1.00 49.75 124 GLY A N 1
ATOM 835 C CA . GLY A 1 123 ? 0.087 -8.303 38.323 1.00 61.08 124 GLY A CA 1
ATOM 836 C C . GLY A 1 123 ? 1.495 -8.080 37.794 1.00 61.33 124 GLY A C 1
ATOM 837 O O . GLY A 1 123 ? 2.440 -8.724 38.259 1.00 55.88 124 GLY A O 1
ATOM 838 N N . ALA A 1 124 ? 1.646 -7.154 36.847 1.00 55.52 125 ALA A N 1
ATOM 839 C CA . ALA A 1 124 ? 2.928 -6.950 36.169 1.00 50.47 125 ALA A CA 1
ATOM 840 C C . ALA A 1 124 ? 3.923 -6.019 36.897 1.00 42.94 125 ALA A C 1
ATOM 841 O O . ALA A 1 124 ? 4.922 -5.595 36.304 1.00 46.69 125 ALA A O 1
ATOM 843 N N . GLY A 1 125 ? 3.651 -5.711 38.169 1.00 49.05 126 GLY A N 1
ATOM 844 C CA . GLY A 1 125 ? 4.589 -4.978 39.018 1.00 50.36 126 GLY A CA 1
ATOM 845 C C . GLY A 1 125 ? 4.413 -3.470 39.097 1.00 46.86 126 GLY A C 1
ATOM 846 O O . GLY A 1 125 ? 5.349 -2.748 39.468 1.00 42.53 126 GLY A O 1
ATOM 847 N N . HIS A 1 126 ? 3.217 -2.995 38.747 1.00 40.31 127 HIS A N 1
ATOM 848 C CA . HIS A 1 126 ? 2.902 -1.565 38.722 1.00 40.80 127 HIS A CA 1
ATOM 849 C C . HIS A 1 126 ? 1.437 -1.371 39.112 1.00 46.86 127 HIS A C 1
ATOM 850 O O . HIS A 1 126 ? 0.565 -2.092 38.617 1.00 50.35 127 HIS A O 1
ATOM 857 N N . ARG A 1 127 ? 1.159 -0.395 39.977 1.00 41.91 128 ARG A N 1
ATOM 858 C CA . ARG A 1 127 ? -0.225 -0.037 40.312 1.00 41.62 128 ARG A CA 1
ATOM 859 C C . ARG A 1 127 ? -0.831 0.851 39.217 1.00 40.57 128 ARG A C 1
ATOM 860 O O . ARG A 1 127 ? -0.105 1.600 38.547 1.00 37.32 128 ARG A O 1
ATOM 868 N N . PRO A 1 128 ? -2.150 0.772 39.018 1.00 44.64 129 PRO A N 1
ATOM 869 C CA . PRO A 1 128 ? -2.849 1.665 38.078 1.00 48.64 129 PRO A CA 1
ATOM 870 C C . PRO A 1 128 ? -2.548 3.175 38.194 1.00 45.03 129 PRO A C 1
ATOM 871 O O . PRO A 1 128 ? -2.493 3.833 37.155 1.00 51.12 129 PRO A O 1
ATOM 875 N N . GLU A 1 129 ? -2.346 3.714 39.400 1.00 52.68 130 GLU A N 1
ATOM 876 C CA . GLU A 1 129 ? -2.070 5.156 39.576 1.00 52.05 130 GLU A CA 1
ATOM 877 C C . GLU A 1 129 ? -0.719 5.614 39.017 1.00 55.93 130 GLU A C 1
ATOM 878 O O . GLU A 1 129 ? -0.489 6.817 38.853 1.00 54.87 130 GLU A O 1
ATOM 884 N N . GLU A 1 130 ? 0.166 4.655 38.742 1.00 44.62 131 GLU A N 1
ATOM 885 C CA . GLU A 1 130 ? 1.444 4.924 38.084 1.00 37.47 131 GLU A CA 1
ATOM 886 C C . GLU A 1 130 ? 1.329 5.179 36.575 1.00 47.01 131 GLU A C 1
ATOM 887 O O . GLU A 1 130 ? 2.261 5.715 35.952 1.00 36.79 131 GLU A O 1
ATOM 893 N N . LEU A 1 131 ? 0.190 4.811 35.985 1.00 35.71 132 LEU A N 1
ATOM 894 C CA . LEU A 1 131 ? -0.030 5.059 34.558 1.00 38.89 132 LEU A CA 1
ATOM 895 C C . LEU A 1 131 ? 0.101 6.534 34.172 1.00 40.45 132 LEU A C 1
ATOM 896 O O . LEU A 1 131 ? -0.390 7.425 34.877 1.00 46.11 132 LEU A O 1
ATOM 901 N N . VAL A 1 132 ? 0.787 6.785 33.060 1.00 45.30 133 VAL A N 1
ATOM 902 C CA . VAL A 1 132 ? 0.868 8.132 32.507 1.00 47.71 133 VAL A CA 1
ATOM 903 C C . VAL A 1 132 ? 0.038 8.161 31.233 1.00 46.25 133 VAL A C 1
ATOM 904 O O . VAL A 1 132 ? 0.354 7.476 30.265 1.00 42.50 133 VAL A O 1
ATOM 908 N N . ILE A 1 133 ? -1.035 8.944 31.252 1.00 47.24 134 ILE A N 1
ATOM 909 C CA . ILE A 1 133 ? -1.915 9.054 30.094 1.00 49.48 134 ILE A CA 1
ATOM 910 C C . ILE A 1 133 ? -1.820 10.467 29.517 1.00 42.57 134 ILE A C 1
ATOM 911 O O . ILE A 1 133 ? -2.482 11.386 30.012 1.00 43.24 134 ILE A O 1
ATOM 916 N N . ASP A 1 134 ? -0.998 10.648 28.481 1.00 36.92 135 ASP A N 1
ATOM 917 C CA . ASP A 1 134 ? -0.907 11.958 27.829 1.00 44.17 135 ASP A CA 1
ATOM 918 C C . ASP A 1 134 ? -2.080 12.189 26.856 1.00 41.49 135 ASP A C 1
ATOM 919 O O . ASP A 1 134 ? -2.958 11.346 26.749 1.00 37.45 135 ASP A O 1
ATOM 924 N N . ARG A 1 135 ? -2.078 13.333 26.175 1.00 49.15 136 ARG A N 1
ATOM 925 C CA . ARG A 1 135 ? -3.198 13.769 25.332 1.00 45.38 136 ARG A CA 1
ATOM 926 C C . ARG A 1 135 ? -3.337 13.019 23.999 1.00 39.68 136 ARG A C 1
ATOM 927 O O . ARG A 1 135 ? -4.363 13.153 23.328 1.00 44.35 136 ARG A O 1
ATOM 935 N N . HIS A 1 136 ? -2.322 12.223 23.636 1.00 41.30 137 HIS A N 1
ATOM 936 C CA . HIS A 1 136 ? -2.334 11.404 22.418 1.00 41.43 137 HIS A CA 1
ATOM 937 C C . HIS A 1 136 ? -2.912 9.990 22.597 1.00 43.75 137 HIS A C 1
ATOM 938 O O . HIS A 1 136 ? -3.201 9.316 21.593 1.00 38.21 137 HIS A O 1
ATOM 945 N N . VAL A 1 137 ? -3.075 9.545 23.849 1.00 36.44 138 VAL A N 1
ATOM 946 C CA . VAL A 1 137 ? -3.601 8.198 24.150 1.00 34.77 138 VAL A CA 1
ATOM 947 C C . VAL A 1 137 ? -5.094 8.045 23.743 1.00 36.04 138 VAL A C 1
ATOM 948 O O . VAL A 1 137 ? -5.937 8.831 24.160 1.00 47.60 138 VAL A O 1
ATOM 952 N N . ILE A 1 138 ? -5.411 7.025 22.954 1.00 33.51 139 ILE A N 1
ATOM 953 C CA . ILE A 1 138 ? -6.796 6.799 22.493 1.00 43.67 139 ILE A CA 1
ATOM 954 C C . ILE A 1 138 ? -7.531 5.658 23.229 1.00 49.36 139 ILE A C 1
ATOM 955 O O . ILE A 1 138 ? -8.750 5.529 23.134 1.00 35.80 139 ILE A O 1
ATOM 960 N N . ALA A 1 139 ? -6.788 4.840 23.970 1.00 39.00 140 ALA A N 1
ATOM 961 C CA . ALA A 1 139 ? -7.356 3.668 24.623 1.00 42.71 140 ALA A CA 1
ATOM 962 C C . ALA A 1 139 ? -6.352 3.050 25.587 1.00 32.43 140 ALA A C 1
ATOM 963 O O . ALA A 1 139 ? -5.130 3.158 25.367 1.00 35.70 140 ALA A O 1
ATOM 965 N N . VAL A 1 140 ? -6.871 2.412 26.633 1.00 33.94 141 VAL A N 1
ATOM 966 C CA . VAL A 1 140 ? -6.035 1.566 27.507 1.00 35.36 141 VAL A CA 1
ATOM 967 C C . VAL A 1 140 ? -6.510 0.112 27.479 1.00 23.20 141 VAL A C 1
ATOM 968 O O . VAL A 1 140 ? -7.609 -0.186 27.929 1.00 31.32 141 VAL A O 1
ATOM 972 N N . ALA A 1 141 ? -5.678 -0.783 26.943 1.00 20.10 142 ALA A N 1
ATOM 973 C CA . ALA A 1 141 ? -5.959 -2.226 26.983 1.00 22.17 142 ALA A CA 1
ATOM 974 C C . ALA A 1 141 ? -5.456 -2.785 28.317 1.00 38.39 142 ALA A C 1
ATOM 975 O O . ALA A 1 141 ? -4.245 -2.696 28.600 1.00 31.19 142 ALA A O 1
ATOM 977 N N . SER A 1 142 ? -6.369 -3.344 29.121 1.00 28.59 143 SER A N 1
ATOM 978 C CA . SER A 1 142 ? -6.096 -3.683 30.540 1.00 35.75 143 SER A CA 1
ATOM 979 C C . SER A 1 142 ? -6.674 -5.039 30.913 1.00 43.24 143 SER A C 1
ATOM 980 O O . SER A 1 142 ? -7.583 -5.529 30.236 1.00 33.33 143 SER A O 1
ATOM 983 N N . ASP A 1 143 ? -6.161 -5.660 31.985 1.00 29.97 144 ASP A N 1
ATOM 984 C CA . ASP A 1 143 ? -6.802 -6.875 32.476 1.00 32.90 144 ASP A CA 1
ATOM 985 C C . ASP A 1 143 ? -7.679 -6.641 33.716 1.00 34.99 144 ASP A C 1
ATOM 986 O O . ASP A 1 143 ? -8.276 -7.577 34.252 1.00 37.93 144 ASP A O 1
ATOM 991 N N . VAL A 1 144 ? -7.775 -5.376 34.139 1.00 35.85 145 VAL A N 1
ATOM 992 C CA . VAL A 1 144 ? -8.688 -4.962 35.212 1.00 35.39 145 VAL A CA 1
ATOM 993 C C . VAL A 1 144 ? -9.420 -3.669 34.824 1.00 35.33 145 VAL A C 1
ATOM 994 O O . VAL A 1 144 ? -8.905 -2.908 34.016 1.00 39.21 145 VAL A O 1
ATOM 998 N N . PRO A 1 145 ? -10.595 -3.402 35.409 1.00 42.00 146 PRO A N 1
ATOM 999 C CA . PRO A 1 145 ? -11.305 -2.127 35.168 1.00 42.07 146 PRO A CA 1
ATOM 1000 C C . PRO A 1 145 ? -10.501 -0.940 35.680 1.00 34.39 146 PRO A C 1
ATOM 1001 O O . PRO A 1 1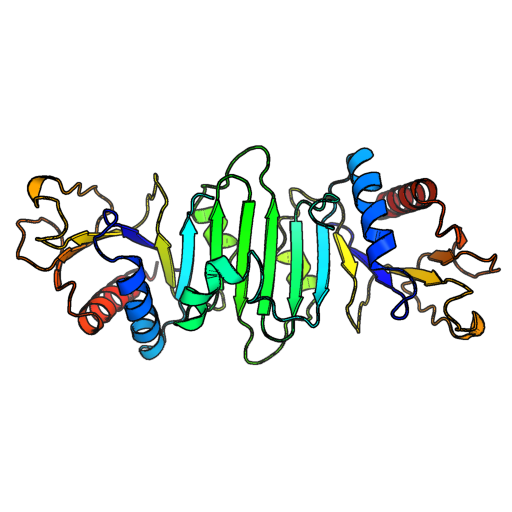45 ? -9.844 -1.045 36.729 1.00 43.88 146 PRO A O 1
ATOM 1005 N N . LEU A 1 146 ? -10.522 0.168 34.949 1.00 35.37 147 LEU A N 1
ATOM 1006 C CA . LEU A 1 146 ? -9.824 1.390 35.378 1.00 41.54 147 LEU A CA 1
ATOM 1007 C C . LEU A 1 146 ? -10.713 2.627 35.245 1.00 57.48 147 LEU A C 1
ATOM 1008 O O . LEU A 1 146 ? -11.681 2.620 34.480 1.00 45.86 147 LEU A O 1
ATOM 1013 N N . ASN A 1 147 ? -10.356 3.690 35.972 1.00 51.91 148 ASN A N 1
ATOM 1014 C CA . ASN A 1 147 ? -11.107 4.951 35.956 1.00 62.41 148 ASN A CA 1
ATOM 1015 C C . ASN A 1 147 ? -10.505 5.990 34.979 1.00 52.66 148 ASN A C 1
ATOM 1016 O O . ASN A 1 147 ? -9.535 6.682 35.313 1.00 50.91 148 ASN A O 1
ATOM 1021 N N . LEU A 1 148 ? -11.081 6.086 33.775 1.00 48.08 149 LEU A N 1
ATOM 1022 C CA . LEU A 1 148 ? -10.442 6.794 32.644 1.00 52.90 149 LEU A CA 1
ATOM 1023 C C . LEU A 1 148 ? -11.349 7.704 31.806 1.00 53.91 149 LEU A C 1
ATOM 1024 O O . LEU A 1 148 ? -12.569 7.536 31.788 1.00 59.54 149 LEU A O 1
ATOM 1029 N N . ASP A 1 149 ? -10.724 8.638 31.083 1.00 57.42 150 ASP A N 1
ATOM 1030 C CA . ASP A 1 149 ? -11.420 9.514 30.132 1.00 56.39 150 ASP A CA 1
ATOM 1031 C C . ASP A 1 149 ? -11.283 9.072 28.666 1.00 64.16 150 ASP A C 1
ATOM 1032 O O . ASP A 1 149 ? -11.702 9.799 27.753 1.00 62.14 150 ASP A O 1
ATOM 1037 N N . VAL A 1 150 ? -10.698 7.887 28.457 1.00 48.86 151 VAL A N 1
ATOM 1038 C CA . VAL A 1 150 ? -10.543 7.273 27.135 1.00 45.49 151 VAL A CA 1
ATOM 1039 C C . VAL A 1 150 ? -11.138 5.868 27.132 1.00 44.44 151 VAL A C 1
ATOM 1040 O O . VAL A 1 150 ? -11.509 5.369 28.189 1.00 43.22 151 VAL A O 1
ATOM 1044 N N . ALA A 1 151 ? -11.222 5.246 25.948 1.00 35.69 152 ALA A N 1
ATOM 1045 C CA . ALA A 1 151 ? -11.752 3.889 25.780 1.00 35.63 152 ALA A CA 1
ATOM 1046 C C . ALA A 1 151 ? -10.967 2.874 26.610 1.00 50.91 152 ALA A C 1
ATOM 1047 O O . ALA A 1 151 ? -9.732 2.969 26.704 1.00 36.07 152 ALA A O 1
ATOM 1049 N N . LEU A 1 152 ? -11.691 1.911 27.185 1.00 44.22 153 LEU A N 1
ATOM 1050 C CA . LEU A 1 152 ? -11.106 0.858 28.006 1.00 45.25 153 LEU A CA 1
ATOM 1051 C C . LEU A 1 152 ? -11.320 -0.457 27.314 1.00 47.92 153 LEU A C 1
ATOM 1052 O O . LEU A 1 152 ? -12.458 -0.832 27.010 1.00 43.19 153 LEU A O 1
ATOM 1057 N N . LEU A 1 153 ? -10.211 -1.154 27.062 1.00 31.51 154 LEU A N 1
ATOM 1058 C CA . LEU A 1 153 ? -10.230 -2.404 26.304 1.00 27.49 154 LEU A CA 1
ATOM 1059 C C . LEU A 1 153 ? -9.735 -3.594 27.127 1.00 40.30 154 LEU A C 1
ATOM 1060 O O . LEU A 1 153 ? -8.870 -3.450 28.022 1.00 39.14 154 LEU A O 1
ATOM 1065 N N . ASP A 1 154 ? -10.296 -4.762 26.833 1.00 30.81 155 ASP A N 1
ATOM 1066 C CA . ASP A 1 154 ? -9.811 -6.047 27.371 1.00 42.50 155 ASP A CA 1
ATOM 1067 C C . ASP A 1 154 ? -8.509 -6.489 26.667 1.00 41.17 155 ASP A C 1
ATOM 1068 O O . ASP A 1 154 ? -8.524 -6.895 25.510 1.00 29.04 155 ASP A O 1
ATOM 1073 N N . ILE A 1 155 ? -7.375 -6.405 27.368 1.00 31.04 156 ILE A N 1
ATOM 1074 C CA . ILE A 1 155 ? -6.074 -6.788 26.796 1.00 31.28 156 ILE A CA 1
ATOM 1075 C C . ILE A 1 155 ? -5.957 -8.281 26.476 1.00 23.21 156 ILE A C 1
ATOM 1076 O O . ILE A 1 155 ? -5.127 -8.694 25.639 1.00 30.51 156 ILE A O 1
ATOM 1081 N N . ASN A 1 156 ? -6.779 -9.111 27.127 1.00 27.73 157 ASN A N 1
ATOM 1082 C CA . ASN A 1 156 ? -6.787 -10.540 26.808 1.00 29.73 157 ASN A CA 1
ATOM 1083 C C . ASN A 1 156 ? -7.768 -10.940 25.671 1.00 39.00 157 ASN A C 1
ATOM 1084 O O . ASN A 1 156 ? -7.971 -12.123 25.408 1.00 38.78 157 ASN A O 1
ATOM 1089 N N . ASP A 1 157 ? -8.351 -9.953 24.998 1.00 41.80 158 ASP A N 1
ATOM 1090 C CA . ASP A 1 157 ? -9.251 -10.203 23.850 1.00 32.95 158 ASP A CA 1
ATOM 1091 C C . ASP A 1 157 ? -8.655 -9.558 22.584 1.00 33.71 158 ASP A C 1
ATOM 1092 O O . ASP A 1 157 ? -8.959 -8.408 22.254 1.00 40.57 158 ASP A O 1
ATOM 1097 N N . VAL A 1 158 ? -7.784 -10.303 21.902 1.00 41.06 159 VAL A N 1
ATOM 1098 C CA . VAL A 1 158 ? -7.066 -9.806 20.718 1.00 37.20 159 VAL A CA 1
ATOM 1099 C C . VAL A 1 158 ? -7.989 -9.492 19.530 1.00 45.86 159 VAL A C 1
ATOM 1100 O O . VAL A 1 158 ? -7.788 -8.499 18.814 1.00 41.93 159 VAL A O 1
ATOM 1104 N N . GLU A 1 159 ? -8.991 -10.341 19.320 1.00 42.22 160 GLU A N 1
ATOM 1105 C CA . GLU A 1 159 ? -9.941 -10.144 18.220 1.00 42.28 160 GLU A CA 1
ATOM 1106 C C . GLU A 1 159 ? -10.638 -8.800 18.385 1.00 33.72 160 GLU A C 1
ATOM 1107 O O . GLU A 1 159 ? -10.729 -8.023 17.435 1.00 45.55 160 GLU A O 1
ATOM 1113 N N . GLY A 1 160 ? -11.116 -8.542 19.608 1.00 34.25 161 GLY A N 1
ATOM 1114 C CA . GLY A 1 160 ? -11.743 -7.282 19.978 1.00 35.78 161 GLY A CA 1
ATOM 1115 C C . GLY A 1 160 ? -10.815 -6.079 19.864 1.00 52.46 161 GLY A C 1
ATOM 1116 O O . GLY A 1 160 ? -11.255 -4.967 19.548 1.00 41.66 161 GLY A O 1
ATOM 1117 N N . LEU A 1 161 ? -9.526 -6.286 20.134 1.00 49.35 162 LEU A N 1
ATOM 1118 C CA . LEU A 1 161 ? -8.540 -5.219 19.936 1.00 36.48 162 LEU A CA 1
ATOM 1119 C C . LEU A 1 161 ? -8.415 -4.898 18.443 1.00 29.50 162 LEU A C 1
ATOM 1120 O O . LEU A 1 161 ? -8.352 -3.729 18.067 1.00 34.48 162 LEU A O 1
ATOM 1125 N N . ALA A 1 162 ? -8.365 -5.942 17.614 1.00 32.37 163 ALA A N 1
ATOM 1126 C CA . ALA A 1 162 ? -8.322 -5.752 16.154 1.00 47.08 163 ALA A CA 1
ATOM 1127 C C . ALA A 1 162 ? -9.529 -4.945 15.662 1.00 37.08 163 ALA A C 1
ATOM 1128 O O . ALA A 1 162 ? -9.384 -4.083 14.793 1.00 45.74 163 ALA A O 1
ATOM 1130 N N . ASP A 1 163 ? -10.699 -5.214 16.251 1.00 54.30 164 ASP A N 1
ATOM 1131 C CA . ASP A 1 163 ? -11.942 -4.474 15.973 1.00 52.97 164 ASP A CA 1
ATOM 1132 C C . ASP A 1 163 ? -11.784 -2.995 16.256 1.00 53.55 164 ASP A C 1
ATOM 1133 O O . ASP A 1 163 ? -12.096 -2.168 15.400 1.00 57.97 164 ASP A O 1
ATOM 1138 N N . PHE A 1 164 ? -11.314 -2.666 17.463 1.00 39.34 165 PHE A N 1
ATOM 1139 C CA . PHE A 1 164 ? -11.088 -1.273 17.848 1.00 44.54 165 PHE A CA 1
ATOM 1140 C C . PHE A 1 164 ? -10.087 -0.570 16.927 1.00 48.74 165 PHE A C 1
ATOM 1141 O O . PHE A 1 164 ? -10.259 0.616 16.626 1.00 42.79 165 PHE A O 1
ATOM 1149 N N . VAL A 1 165 ? -9.040 -1.288 16.509 1.00 32.28 166 VAL A N 1
ATOM 1150 C CA . VAL A 1 165 ? -8.022 -0.702 15.635 1.00 35.32 166 VAL A CA 1
ATOM 1151 C C . VAL A 1 165 ? -8.604 -0.358 14.239 1.00 39.04 166 VAL A C 1
ATOM 1152 O O . VAL A 1 165 ? -8.405 0.758 13.755 1.00 33.79 166 VAL A O 1
ATOM 1156 N N . VAL A 1 166 ? -9.315 -1.310 13.631 1.00 42.72 167 VAL A N 1
ATOM 1157 C CA . VAL A 1 166 ? -9.955 -1.114 12.318 1.00 46.02 167 VAL A CA 1
ATOM 1158 C C . VAL A 1 166 ? -10.923 0.090 12.323 1.00 56.51 167 VAL A C 1
ATOM 1159 O O . VAL A 1 166 ? -10.895 0.931 11.421 1.00 65.06 167 VAL A O 1
ATOM 1163 N N . GLU A 1 167 ? -11.768 0.169 13.345 1.00 56.72 168 GLU A N 1
ATOM 1164 C CA . GLU A 1 167 ? -12.727 1.258 13.468 1.00 57.73 168 GLU A CA 1
ATOM 1165 C C . GLU A 1 167 ? -12.044 2.606 13.637 1.00 59.74 168 GLU A C 1
ATOM 1166 O O . GLU A 1 167 ? -12.507 3.608 13.094 1.00 57.66 168 GLU A O 1
ATOM 1172 N N . TRP A 1 168 ? -10.941 2.634 14.382 1.00 52.50 169 TRP A N 1
ATOM 1173 C CA . TRP A 1 168 ? -10.172 3.859 14.530 1.00 41.19 169 TRP A CA 1
ATOM 1174 C C . TRP A 1 168 ? -9.575 4.262 13.175 1.00 51.47 169 TRP A C 1
ATOM 1175 O O . TRP A 1 168 ? -9.465 5.451 12.872 1.00 52.46 169 TRP A O 1
ATOM 1186 N N . MET A 1 169 ? -9.206 3.260 12.374 1.00 48.74 170 MET A N 1
ATOM 1187 C CA . MET A 1 169 ? -8.683 3.466 11.021 1.00 54.94 170 MET A CA 1
ATOM 1188 C C . MET A 1 169 ? -9.720 4.100 10.101 1.00 65.18 170 MET A C 1
ATOM 1189 O O . MET A 1 169 ? -9.440 5.105 9.440 1.00 66.96 170 MET A O 1
ATOM 1194 N N . GLN A 1 170 ? -10.912 3.503 10.073 1.00 62.03 171 GLN A N 1
ATOM 1195 C CA . GLN A 1 170 ? -12.021 3.945 9.215 1.00 65.43 171 GLN A CA 1
ATOM 1196 C C . GLN A 1 170 ? -12.591 5.311 9.626 1.00 69.68 171 GLN A C 1
ATOM 1197 O O . GLN A 1 170 ? -13.687 5.695 9.207 1.00 83.94 171 GLN A O 1
ATOM 1203 N N . LYS A 1 171 ? -11.837 6.029 10.451 1.00 69.01 172 LYS A N 1
ATOM 1204 C CA . LYS A 1 171 ? -12.215 7.345 10.937 1.00 68.80 172 LYS A CA 1
ATOM 1205 C C . LYS A 1 171 ? -11.089 8.330 10.616 1.00 77.13 172 LYS A C 1
ATOM 1206 O O . LYS A 1 171 ? -11.280 9.547 10.665 1.00 84.82 172 LYS A O 1
ATOM 1212 N N . GLN A 1 172 ? -9.921 7.793 10.272 1.00 78.42 173 GLN A N 1
ATOM 1213 C CA . GLN A 1 172 ? -8.748 8.610 9.964 1.00 81.98 173 GLN A CA 1
ATOM 1214 C C . GLN A 1 172 ? -8.619 8.967 8.480 1.00 88.63 173 GLN A C 1
ATOM 1215 O O . GLN A 1 172 ? -7.606 9.548 8.079 1.00 92.44 173 GLN A O 1
ATOM 1221 N N . ASN A 1 173 ? -9.636 8.631 7.677 1.00 86.27 174 ASN A N 1
ATOM 1222 C CA . ASN A 1 173 ? -9.602 8.835 6.217 1.00 91.49 174 ASN A CA 1
ATOM 1223 C C . ASN A 1 173 ? -8.733 10.024 5.790 1.00 92.14 174 ASN A C 1
ATOM 1224 O O . ASN A 1 173 ? -7.804 9.871 4.990 1.00 86.81 174 ASN A O 1
ATOM 1229 N N . GLY A 1 174 ? -9.043 11.199 6.341 1.00 98.23 175 GLY A N 1
ATOM 1230 C CA . GLY A 1 174 ? -8.221 12.385 6.184 1.00 93.42 175 GLY A CA 1
ATOM 1231 C C . GLY A 1 174 ? -7.234 12.502 7.333 1.00 94.38 175 GLY A C 1
ATOM 1232 O O . GLY A 1 174 ? -7.600 12.849 8.458 1.00 90.10 175 GLY A O 1
ATOM 1234 N N . MET B 1 5 ? 18.511 13.020 -11.597 1.00 74.02 6 MET B N 1
ATOM 1235 C CA . MET B 1 5 ? 19.291 13.139 -10.330 1.00 80.13 6 MET B CA 1
ATOM 1236 C C . MET B 1 5 ? 20.659 12.434 -10.431 1.00 76.81 6 MET B C 1
ATOM 1237 O O . MET B 1 5 ? 21.339 12.561 -11.451 1.00 84.26 6 MET B O 1
ATOM 1242 N N . ILE B 1 6 ? 21.050 11.684 -9.399 1.00 53.16 7 ILE B N 1
ATOM 1243 C CA . ILE B 1 6 ? 22.449 11.270 -9.256 1.00 50.67 7 ILE B CA 1
ATOM 1244 C C . ILE B 1 6 ? 22.861 10.045 -10.095 1.00 36.76 7 ILE B C 1
ATOM 1245 O O . ILE B 1 6 ? 22.057 9.142 -10.329 1.00 37.54 7 ILE B O 1
ATOM 1250 N N . PRO B 1 7 ? 24.120 10.029 -10.540 1.00 40.78 8 PRO B N 1
ATOM 1251 C CA . PRO B 1 7 ? 24.627 8.965 -11.414 1.00 39.79 8 PRO B CA 1
ATOM 1252 C C . PRO B 1 7 ? 24.614 7.571 -10.790 1.00 44.35 8 PRO B C 1
ATOM 1253 O O . PRO B 1 7 ? 25.004 7.387 -9.622 1.00 37.79 8 PRO B O 1
ATOM 1257 N N . LEU B 1 8 ? 24.150 6.610 -11.589 1.00 32.04 9 LEU B N 1
ATOM 1258 C CA . LEU B 1 8 ? 24.245 5.180 -11.317 1.00 31.60 9 LEU B CA 1
ATOM 1259 C C . LEU B 1 8 ? 25.392 4.558 -12.147 1.00 37.12 9 LEU B C 1
ATOM 1260 O O . LEU B 1 8 ?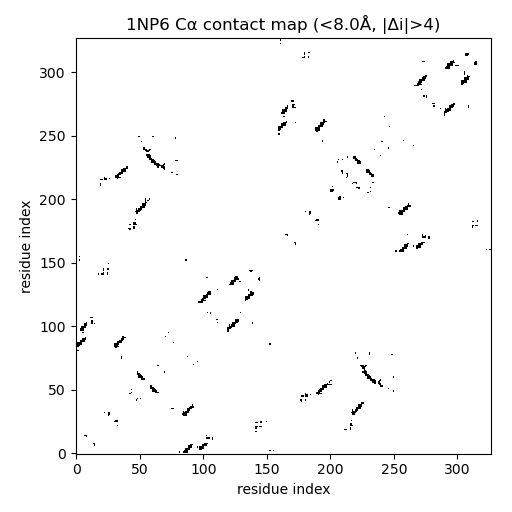 25.517 4.813 -13.351 1.00 32.87 9 LEU B O 1
ATOM 1265 N N . LEU B 1 9 ? 26.231 3.737 -11.517 1.00 27.34 10 LEU B N 1
ATOM 1266 C CA . LEU B 1 9 ? 27.359 3.104 -12.213 1.00 24.69 10 LEU B CA 1
ATOM 1267 C C . LEU B 1 9 ? 27.510 1.627 -11.835 1.00 37.42 10 LEU B C 1
ATOM 1268 O O . LEU B 1 9 ? 27.713 1.292 -10.660 1.00 34.30 10 LEU B O 1
ATOM 1273 N N . ALA B 1 10 ? 27.423 0.741 -12.823 1.00 31.63 11 ALA B N 1
ATOM 1274 C CA . ALA B 1 10 ? 27.552 -0.693 -12.557 1.00 32.93 11 ALA B CA 1
ATOM 1275 C C . ALA B 1 10 ? 28.977 -1.202 -12.770 1.00 28.40 11 ALA B C 1
ATOM 1276 O O . ALA B 1 10 ? 29.716 -0.681 -13.605 1.00 28.28 11 ALA B O 1
ATOM 1278 N N . PHE B 1 11 ? 29.329 -2.237 -12.015 1.00 30.27 12 PHE B N 1
ATOM 1279 C CA . PHE B 1 11 ? 30.547 -3.003 -12.210 1.00 29.24 12 PHE B CA 1
ATOM 1280 C C . PHE B 1 11 ? 30.157 -4.421 -12.589 1.00 28.93 12 PHE B C 1
ATOM 1281 O O . PHE B 1 11 ? 29.391 -5.074 -11.876 1.00 45.69 12 PHE B O 1
ATOM 1289 N N . ALA B 1 12 ? 30.661 -4.884 -13.728 1.00 31.25 13 ALA B N 1
ATOM 1290 C CA . ALA B 1 12 ? 30.236 -6.165 -14.252 1.00 30.47 13 ALA B CA 1
ATOM 1291 C C . ALA B 1 12 ? 31.409 -7.075 -14.559 1.00 27.63 13 ALA B C 1
ATOM 1292 O O . ALA B 1 12 ? 32.413 -6.637 -15.121 1.00 33.83 13 ALA B O 1
ATOM 1294 N N . ALA B 1 13 ? 31.261 -8.350 -14.193 1.00 35.43 14 ALA B N 1
ATOM 1295 C CA . ALA B 1 13 ? 32.260 -9.387 -14.438 1.00 32.79 14 ALA B CA 1
ATOM 1296 C C . ALA B 1 13 ? 31.677 -10.789 -14.252 1.00 33.28 14 ALA B C 1
ATOM 1297 O O . ALA B 1 13 ? 30.703 -10.976 -13.509 1.00 39.29 14 ALA B O 1
ATOM 1299 N N . TRP B 1 14 ? 32.271 -11.764 -14.935 1.00 38.38 15 TRP B N 1
ATOM 1300 C CA . TRP B 1 14 ? 31.996 -13.181 -14.679 1.00 44.36 15 TRP B CA 1
ATOM 1301 C C . TRP B 1 14 ? 32.337 -13.509 -13.232 1.00 46.53 15 TRP B C 1
ATOM 1302 O O . TRP B 1 14 ? 33.300 -12.969 -12.689 1.00 40.98 15 TRP B O 1
ATOM 1313 N N . SER B 1 15 ? 31.561 -14.414 -12.633 1.00 41.91 16 SER B N 1
ATOM 1314 C CA . SER B 1 15 ? 31.802 -14.928 -11.285 1.00 48.06 16 SER B CA 1
ATOM 1315 C C . SER B 1 15 ? 33.273 -15.306 -11.061 1.00 45.38 16 SER B C 1
ATOM 1316 O O . SER B 1 15 ? 33.879 -16.002 -11.886 1.00 46.80 16 SER B O 1
ATOM 1319 N N . GLY B 1 16 ? 33.848 -14.838 -9.958 1.00 48.77 17 GLY B N 1
ATOM 1320 C CA . GLY B 1 16 ? 35.216 -15.192 -9.606 1.00 52.81 17 GLY B CA 1
ATOM 1321 C C . GLY B 1 16 ? 36.299 -14.278 -10.162 1.00 51.55 17 GLY B C 1
ATOM 1322 O O . GLY B 1 16 ? 37.478 -14.437 -9.828 1.00 38.33 17 GLY B O 1
ATOM 1323 N N . THR B 1 17 ? 35.906 -13.322 -11.005 1.00 38.14 18 THR B N 1
ATOM 1324 C CA . THR B 1 17 ? 36.845 -12.358 -11.590 1.00 36.67 18 THR B CA 1
ATOM 1325 C C . THR B 1 17 ? 37.415 -11.382 -10.556 1.00 36.86 18 THR B C 1
ATOM 1326 O O . THR B 1 17 ? 38.559 -10.942 -10.684 1.00 35.92 18 THR B O 1
ATOM 1330 N N . GLY B 1 18 ? 36.595 -10.996 -9.578 1.00 42.05 19 GLY B N 1
ATOM 1331 C CA . GLY B 1 18 ? 37.056 -10.160 -8.478 1.00 44.55 19 GLY B CA 1
ATOM 1332 C C . GLY B 1 18 ? 36.248 -8.896 -8.208 1.00 39.78 19 GLY B C 1
ATOM 1333 O O . GLY B 1 18 ? 36.755 -7.955 -7.613 1.00 37.33 19 GLY B O 1
ATOM 1334 N N . LYS B 1 19 ? 34.996 -8.874 -8.655 1.00 38.89 20 LYS B N 1
ATOM 1335 C CA . LYS B 1 19 ? 34.067 -7.763 -8.421 1.00 29.47 20 LYS B CA 1
ATOM 1336 C C . LYS B 1 19 ? 33.930 -7.256 -6.959 1.00 33.46 20 LYS B C 1
ATOM 1337 O O . LYS B 1 19 ? 34.192 -6.075 -6.687 1.00 33.70 20 LYS B O 1
ATOM 1343 N N . THR B 1 20 ? 33.490 -8.115 -6.035 1.00 35.33 21 THR B N 1
ATOM 1344 C CA . THR B 1 20 ? 33.215 -7.651 -4.655 1.00 44.10 21 THR B CA 1
ATOM 1345 C C . THR B 1 20 ? 34.498 -7.202 -3.925 1.00 45.43 21 THR B C 1
ATOM 1346 O O . THR B 1 20 ? 34.501 -6.199 -3.189 1.00 45.76 21 THR B O 1
ATOM 1350 N N . THR B 1 21 ? 35.579 -7.935 -4.170 1.00 53.60 22 THR B N 1
ATOM 1351 C CA . THR B 1 21 ? 36.910 -7.612 -3.658 1.00 55.11 22 THR B CA 1
ATOM 1352 C C . THR B 1 21 ? 37.406 -6.236 -4.130 1.00 54.80 22 THR B C 1
ATOM 1353 O O . THR B 1 21 ? 37.999 -5.479 -3.358 1.00 51.91 22 THR B O 1
ATOM 1357 N N . LEU B 1 22 ? 37.167 -5.933 -5.405 1.00 46.31 23 LEU B N 1
ATOM 1358 C CA . LEU B 1 22 ? 37.518 -4.650 -5.989 1.00 44.84 23 LEU B CA 1
ATOM 1359 C C . LEU B 1 22 ? 36.709 -3.532 -5.342 1.00 34.38 23 LEU B C 1
ATOM 1360 O O . LEU B 1 22 ? 37.273 -2.517 -4.952 1.00 35.13 23 LEU B O 1
ATOM 1365 N N . LEU B 1 23 ? 35.388 -3.719 -5.255 1.00 28.34 24 LEU B N 1
ATOM 1366 C CA . LEU B 1 23 ? 34.484 -2.741 -4.634 1.00 28.90 24 LEU B CA 1
ATOM 1367 C C . LEU B 1 23 ? 34.835 -2.480 -3.162 1.00 48.63 24 LEU B C 1
ATOM 1368 O O . LEU B 1 23 ? 34.696 -1.353 -2.676 1.00 40.96 24 LEU B O 1
ATOM 1373 N N . LYS B 1 24 ? 35.318 -3.518 -2.478 1.00 47.12 25 LYS B N 1
ATOM 1374 C CA . LYS B 1 24 ? 35.783 -3.432 -1.085 1.00 53.67 25 LYS B CA 1
ATOM 1375 C C . LYS B 1 24 ? 36.885 -2.409 -0.871 1.00 35.50 25 LYS B C 1
ATOM 1376 O O . LYS B 1 24 ? 36.949 -1.807 0.198 1.00 50.33 25 LYS B O 1
ATOM 1382 N N . LYS B 1 25 ? 37.743 -2.215 -1.879 1.00 44.91 26 LYS B N 1
ATOM 1383 C CA . LYS B 1 25 ? 38.819 -1.210 -1.844 1.00 48.68 26 LYS B CA 1
ATOM 1384 C C . LYS B 1 25 ? 38.499 0.119 -2.552 1.00 47.11 26 LYS B C 1
ATOM 1385 O O . LYS B 1 25 ? 39.086 1.152 -2.238 1.00 32.87 26 LYS B O 1
ATOM 1391 N N . LEU B 1 26 ? 37.603 0.099 -3.533 1.00 40.82 27 LEU B N 1
ATOM 1392 C CA . LEU B 1 26 ? 37.285 1.327 -4.264 1.00 30.85 27 LEU B CA 1
ATOM 1393 C C . LEU B 1 26 ? 36.434 2.287 -3.444 1.00 27.65 27 LEU B C 1
ATOM 1394 O O . LEU B 1 26 ? 36.670 3.510 -3.468 1.00 33.71 27 LEU B O 1
ATOM 1399 N N . ILE B 1 27 ? 35.455 1.739 -2.714 1.00 26.85 28 ILE B N 1
ATOM 1400 C CA . ILE B 1 27 ? 34.522 2.531 -1.913 1.00 34.05 28 ILE B CA 1
ATOM 1401 C C . ILE B 1 27 ? 35.250 3.401 -0.851 1.00 37.88 28 ILE B C 1
ATOM 1402 O O . ILE B 1 27 ? 35.004 4.606 -0.766 1.00 28.53 28 ILE B O 1
ATOM 1407 N N . PRO B 1 28 ? 36.150 2.817 -0.066 1.00 40.69 29 PRO B N 1
ATOM 1408 C CA . PRO B 1 28 ? 36.971 3.629 0.856 1.00 32.00 29 PRO B CA 1
ATOM 1409 C C . PRO B 1 28 ? 37.732 4.743 0.147 1.00 28.16 29 PRO B C 1
ATOM 1410 O O . PRO B 1 28 ? 37.746 5.868 0.654 1.00 38.46 29 PRO B O 1
ATOM 1414 N N . ALA B 1 29 ? 38.344 4.424 -1.004 1.00 28.79 30 ALA B N 1
ATOM 1415 C CA . ALA B 1 29 ? 39.101 5.364 -1.794 1.00 32.85 30 ALA B CA 1
ATOM 1416 C C . ALA B 1 29 ? 38.237 6.522 -2.294 1.00 43.43 30 ALA B C 1
ATOM 1417 O O . ALA B 1 29 ? 38.671 7.677 -2.303 1.00 40.66 30 ALA B O 1
ATOM 1419 N N . LEU B 1 30 ? 37.014 6.215 -2.710 1.00 40.49 31 LEU B N 1
ATOM 1420 C CA . LEU B 1 30 ? 36.069 7.266 -3.074 1.00 40.65 31 LEU B CA 1
ATOM 1421 C C . LEU B 1 30 ? 35.721 8.147 -1.859 1.00 31.92 31 LEU B C 1
ATOM 1422 O O . LEU B 1 30 ? 35.720 9.377 -1.953 1.00 37.03 31 LEU B O 1
ATOM 1427 N N . CYS B 1 31 ? 35.422 7.502 -0.729 1.00 32.62 32 CYS B N 1
ATOM 1428 C CA . CYS B 1 31 ? 35.042 8.196 0.493 1.00 38.56 32 CYS B CA 1
ATOM 1429 C C . CYS B 1 31 ? 36.160 9.142 0.959 1.00 44.38 32 CYS B C 1
ATOM 1430 O O . CYS B 1 31 ? 35.888 10.219 1.498 1.00 43.57 32 CYS B O 1
ATOM 1433 N N . ALA B 1 32 ? 37.409 8.741 0.729 1.00 40.17 33 ALA B N 1
ATOM 1434 C CA . ALA B 1 32 ? 38.571 9.564 1.098 1.00 51.00 33 ALA B CA 1
ATOM 1435 C C . ALA B 1 32 ? 38.624 10.890 0.335 1.00 54.05 33 ALA B C 1
ATOM 1436 O O . ALA B 1 32 ? 39.130 11.877 0.859 1.00 56.54 33 ALA B O 1
ATOM 1438 N N . ARG B 1 33 ? 38.110 10.905 -0.898 1.00 48.46 34 ARG B N 1
ATOM 1439 C CA . ARG B 1 33 ? 38.046 12.130 -1.708 1.00 36.56 34 ARG B CA 1
ATOM 1440 C C . ARG B 1 33 ? 36.799 13.000 -1.423 1.00 33.49 34 ARG B C 1
ATOM 1441 O O . ARG B 1 33 ? 36.601 14.055 -2.060 1.00 37.00 34 ARG B O 1
ATOM 1449 N N . GLY B 1 34 ? 35.969 12.533 -0.484 1.00 35.66 35 GLY B N 1
ATOM 1450 C CA . GLY B 1 34 ? 34.740 13.194 -0.053 1.00 35.36 35 GLY B CA 1
ATOM 1451 C C . GLY B 1 34 ? 33.488 12.764 -0.830 1.00 44.74 35 GLY B C 1
ATOM 1452 O O . GLY B 1 34 ? 32.414 13.335 -0.655 1.00 42.20 35 GLY B O 1
ATOM 1453 N N . ILE B 1 35 ? 33.629 11.779 -1.709 1.00 35.91 36 ILE B N 1
ATOM 1454 C CA . ILE B 1 35 ? 32.474 11.196 -2.404 1.00 34.72 36 ILE B CA 1
ATOM 1455 C C . ILE B 1 35 ? 31.657 10.360 -1.418 1.00 38.39 36 ILE B C 1
ATOM 1456 O O . ILE B 1 35 ? 32.220 9.583 -0.656 1.00 42.02 36 ILE B O 1
ATOM 1461 N N . ARG B 1 36 ? 30.335 10.526 -1.413 1.00 32.74 37 ARG B N 1
ATOM 1462 C CA . ARG B 1 36 ? 29.506 9.705 -0.543 1.00 30.03 37 ARG B CA 1
ATOM 1463 C C . ARG B 1 36 ? 28.766 8.685 -1.406 1.00 39.21 37 ARG B C 1
ATOM 1464 O O . ARG B 1 36 ? 27.754 9.026 -2.009 1.00 33.76 37 ARG B O 1
ATOM 1472 N N . PRO B 1 37 ? 29.293 7.458 -1.498 1.00 43.76 38 PRO B N 1
ATOM 1473 C CA . PRO B 1 37 ? 28.698 6.422 -2.358 1.00 36.50 38 PRO B CA 1
ATOM 1474 C C . PRO B 1 37 ? 27.518 5.659 -1.742 1.00 39.32 38 PRO B C 1
ATOM 1475 O O . PRO B 1 37 ? 27.491 5.364 -0.547 1.00 31.31 38 PRO B O 1
ATOM 1479 N N . GLY B 1 38 ? 26.534 5.356 -2.580 1.00 27.60 39 GLY B N 1
ATOM 1480 C CA . GLY B 1 38 ? 25.550 4.318 -2.283 1.00 26.51 39 GLY B CA 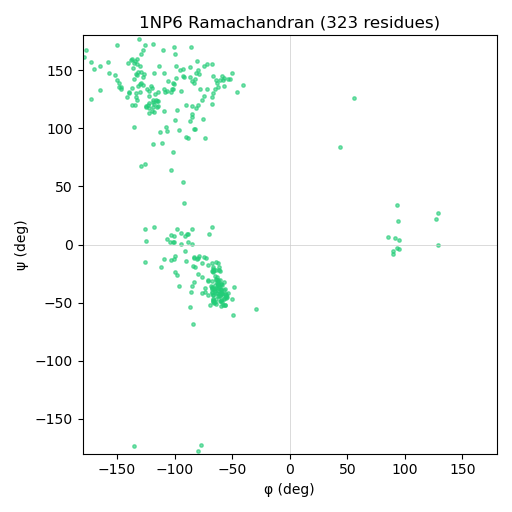1
ATOM 1481 C C . GLY B 1 38 ? 25.920 3.029 -3.011 1.00 19.69 39 GLY B C 1
ATOM 1482 O O . GLY B 1 38 ? 26.723 3.040 -3.962 1.00 27.73 39 GLY B O 1
ATOM 1483 N N . LEU B 1 39 ? 25.307 1.927 -2.580 1.00 25.35 40 LEU B N 1
ATOM 1484 C CA . LEU B 1 39 ? 25.513 0.609 -3.163 1.00 27.56 40 LEU B CA 1
ATOM 1485 C C . LEU B 1 39 ? 24.196 -0.176 -3.271 1.00 27.19 40 LEU B C 1
ATOM 1486 O O . LEU B 1 39 ? 23.442 -0.285 -2.291 1.00 34.13 40 LEU B O 1
ATOM 1491 N N . ILE B 1 40 ? 23.936 -0.719 -4.457 1.00 33.66 41 ILE B N 1
ATOM 1492 C CA . ILE B 1 40 ? 22.816 -1.651 -4.662 1.00 24.28 41 ILE B CA 1
ATOM 1493 C C . ILE B 1 40 ? 23.392 -2.999 -5.128 1.00 25.76 41 ILE B C 1
ATOM 1494 O O . ILE B 1 40 ? 24.116 -3.074 -6.129 1.00 30.87 41 ILE B O 1
ATOM 1499 N N . LYS B 1 41 ? 23.067 -4.058 -4.402 1.00 33.94 42 LYS B N 1
ATOM 1500 C CA . LYS B 1 41 ? 23.672 -5.369 -4.619 1.00 39.55 42 LYS B CA 1
ATOM 1501 C C . LYS B 1 41 ? 22.595 -6.461 -4.676 1.00 36.46 42 LYS B C 1
ATOM 1502 O O . LYS B 1 41 ? 21.585 -6.378 -3.974 1.00 43.30 42 LYS B O 1
ATOM 1508 N N . HIS B 1 42 ? 22.823 -7.479 -5.500 1.00 35.09 43 HIS B N 1
ATOM 1509 C CA . HIS B 1 42 ? 22.025 -8.711 -5.487 1.00 36.74 43 HIS B CA 1
ATOM 1510 C C . HIS B 1 42 ? 22.723 -9.821 -4.696 1.00 42.28 43 HIS B C 1
ATOM 1511 O O . HIS B 1 42 ? 23.951 -9.931 -4.730 1.00 51.04 43 HIS B O 1
ATOM 1518 N N . THR B 1 43 ? 21.942 -10.632 -3.974 1.00 34.01 44 THR B N 1
ATOM 1519 C CA . THR B 1 43 ? 22.477 -11.774 -3.238 1.00 39.68 44 THR B CA 1
ATOM 1520 C C . THR B 1 43 ? 21.594 -13.015 -3.415 1.00 46.73 44 THR B C 1
ATOM 1521 O O . THR B 1 43 ? 20.389 -12.901 -3.641 1.00 44.25 44 THR B O 1
ATOM 1525 N N . HIS B 1 44 ? 22.197 -14.200 -3.315 1.00 49.31 45 HIS B N 1
ATOM 1526 C CA . HIS B 1 44 ? 21.425 -15.440 -3.401 1.00 57.41 45 HIS B CA 1
ATOM 1527 C C . HIS B 1 44 ? 21.216 -16.099 -2.036 1.00 60.88 45 HIS B C 1
ATOM 1528 O O . HIS B 1 44 ? 20.596 -17.165 -1.942 1.00 65.60 45 HIS B O 1
ATOM 1535 N N . HIS B 1 45 ? 21.714 -15.454 -0.982 1.00 44.64 46 HIS B N 1
ATOM 1536 C CA . HIS B 1 45 ? 21.584 -15.996 0.373 1.00 50.13 46 HIS B CA 1
ATOM 1537 C C . HIS B 1 45 ? 20.249 -15.623 1.058 1.00 43.44 46 HIS B C 1
ATOM 1538 O O . HIS B 1 45 ? 19.483 -14.787 0.555 1.00 45.85 46 HIS B O 1
ATOM 1545 N N . ASP B 1 46 ? 19.984 -16.255 2.196 1.00 39.71 47 ASP B N 1
ATOM 1546 C CA . ASP B 1 46 ? 18.768 -16.016 2.986 1.00 41.34 47 ASP B CA 1
ATOM 1547 C C . ASP B 1 46 ? 18.992 -14.845 3.941 1.00 40.23 47 ASP B C 1
ATOM 1548 O O . ASP B 1 46 ? 19.684 -14.987 4.944 1.00 37.18 47 ASP B O 1
ATOM 1553 N N . MET B 1 47 ? 18.389 -13.698 3.625 1.00 38.84 48 MET B N 1
ATOM 1554 C CA . MET B 1 47 ? 18.564 -12.462 4.403 1.00 47.29 48 MET B CA 1
ATOM 1555 C C . MET B 1 47 ? 18.036 -12.527 5.853 1.00 39.47 48 MET B C 1
ATOM 1556 O O . MET B 1 47 ? 18.401 -11.690 6.680 1.00 42.11 48 MET B O 1
ATOM 1561 N N . ASP B 1 48 ? 17.216 -13.536 6.160 1.00 34.84 49 ASP B N 1
ATOM 1562 C CA . ASP B 1 48 ? 16.679 -13.751 7.512 1.00 34.07 49 ASP B CA 1
ATOM 1563 C C . ASP B 1 48 ? 17.766 -14.122 8.531 1.00 36.68 49 ASP B C 1
ATOM 1564 O O . ASP B 1 48 ? 17.571 -13.937 9.729 1.00 38.24 49 ASP B O 1
ATOM 1569 N N . VAL B 1 49 ? 18.882 -14.667 8.050 1.00 38.19 50 VAL B N 1
ATOM 1570 C CA . VAL B 1 49 ? 19.964 -15.178 8.914 1.00 48.64 50 VAL B CA 1
ATOM 1571 C C . VAL B 1 49 ? 20.794 -14.124 9.712 1.00 46.11 50 VAL B C 1
ATOM 1572 O O . VAL B 1 49 ? 20.949 -14.280 10.925 1.00 53.60 50 VAL B O 1
ATOM 1576 N N . ASP B 1 50 ? 21.331 -13.089 9.047 1.00 51.60 51 ASP B N 1
ATOM 1577 C CA . ASP B 1 50 ? 21.951 -11.903 9.713 1.00 59.30 51 ASP B CA 1
ATOM 1578 C C . ASP B 1 50 ? 20.795 -10.964 10.135 1.00 51.65 51 ASP B C 1
ATOM 1579 O O . ASP B 1 50 ? 19.775 -11.022 9.486 1.00 49.18 51 ASP B O 1
ATOM 1584 N N . LYS B 1 51 ? 20.887 -10.035 11.096 1.00 66.36 52 LYS B N 1
ATOM 1585 C CA . LYS B 1 51 ? 21.770 -8.856 11.159 1.00 59.87 52 LYS B CA 1
ATOM 1586 C C . LYS B 1 51 ? 21.871 -8.077 9.836 1.00 55.55 52 LYS B C 1
ATOM 1587 O O . LYS B 1 51 ? 22.803 -8.278 9.059 1.00 60.63 52 LYS B O 1
ATOM 1593 N N . PRO B 1 52 ? 20.913 -7.181 9.579 1.00 56.28 53 PRO B N 1
ATOM 1594 C CA . PRO B 1 52 ? 19.763 -6.902 10.458 1.00 54.25 53 PRO B CA 1
ATOM 1595 C C . PRO B 1 52 ? 18.432 -7.604 10.108 1.00 47.89 53 PRO B C 1
ATOM 1596 O O . PRO B 1 52 ? 17.388 -7.224 10.655 1.00 42.63 53 PRO B O 1
ATOM 1600 N N . GLY B 1 53 ? 18.464 -8.600 9.226 1.00 41.00 54 GLY B N 1
ATOM 1601 C CA . GLY B 1 53 ? 17.285 -9.405 8.940 1.00 42.32 54 GLY B CA 1
ATOM 1602 C C . GLY B 1 53 ? 16.756 -10.121 10.168 1.00 43.18 54 GLY B C 1
ATOM 1603 O O . GLY B 1 53 ? 15.547 -10.221 10.374 1.00 36.53 54 GLY B O 1
ATOM 1604 N N . LYS B 1 54 ? 17.659 -10.618 11.010 1.00 40.81 55 LYS B N 1
ATOM 1605 C CA . LYS B 1 54 ? 17.228 -11.336 12.206 1.00 40.40 55 LYS B CA 1
ATOM 1606 C C . LYS B 1 54 ? 16.429 -10.464 13.182 1.00 37.92 55 LYS B C 1
ATOM 1607 O O . LYS B 1 54 ? 15.507 -10.960 13.841 1.00 42.37 55 LYS B O 1
ATOM 1613 N N . ASP B 1 55 ? 16.767 -9.167 13.242 1.00 32.51 56 ASP B N 1
ATOM 1614 C CA . ASP B 1 55 ? 16.130 -8.214 14.153 1.00 28.92 56 ASP B CA 1
ATOM 1615 C C . ASP B 1 55 ? 14.636 -8.065 13.872 1.00 35.66 56 ASP B C 1
ATOM 1616 O O . ASP B 1 55 ? 13.869 -7.793 14.789 1.00 35.98 56 ASP B O 1
ATOM 1621 N N . SER B 1 56 ? 14.235 -8.228 12.608 1.00 36.01 57 SER B N 1
ATOM 1622 C CA . SER B 1 56 ? 12.828 -8.066 12.223 1.00 33.98 57 SER B CA 1
ATOM 1623 C C . SER B 1 56 ? 12.100 -9.384 11.918 1.00 45.73 57 SER B C 1
ATOM 1624 O O . SER B 1 56 ? 10.920 -9.367 11.522 1.00 37.09 57 SER B O 1
ATOM 1627 N N . TYR B 1 57 ? 12.782 -10.514 12.132 1.00 35.13 58 TYR B N 1
ATOM 1628 C CA . TYR B 1 57 ? 12.280 -11.829 11.677 1.00 36.53 58 TYR B CA 1
ATOM 1629 C C . TYR B 1 57 ? 10.927 -12.216 12.276 1.00 40.68 58 TYR B C 1
ATOM 1630 O O . TYR B 1 57 ? 9.972 -12.535 11.534 1.00 36.24 58 TYR B O 1
ATOM 1639 N N . GLU B 1 58 ? 10.819 -12.163 13.603 1.00 28.63 59 GLU B N 1
ATOM 1640 C CA . GLU B 1 58 ? 9.545 -12.518 14.265 1.00 39.19 59 GLU B CA 1
ATOM 1641 C C . GLU B 1 58 ? 8.308 -11.712 13.804 1.00 41.40 59 GLU B C 1
ATOM 1642 O O . GLU B 1 58 ? 7.224 -12.273 13.610 1.00 37.36 59 GLU B O 1
ATOM 1648 N N . LEU B 1 59 ? 8.471 -10.406 13.631 1.00 42.01 60 LEU B N 1
ATOM 1649 C CA . LEU B 1 59 ? 7.370 -9.537 13.206 1.00 33.10 60 LEU B CA 1
ATOM 1650 C C . LEU B 1 59 ? 6.922 -9.816 11.766 1.00 41.46 60 LEU B C 1
ATOM 1651 O O . LEU B 1 59 ? 5.721 -9.756 11.455 1.00 33.26 60 LEU B O 1
ATOM 1656 N N . ARG B 1 60 ? 7.885 -10.103 10.889 1.00 38.38 61 ARG B N 1
ATOM 1657 C CA . ARG B 1 60 ? 7.580 -10.425 9.490 1.00 39.47 61 ARG B CA 1
ATOM 1658 C C . ARG B 1 60 ? 6.976 -11.834 9.402 1.00 46.12 61 ARG B C 1
ATOM 1659 O O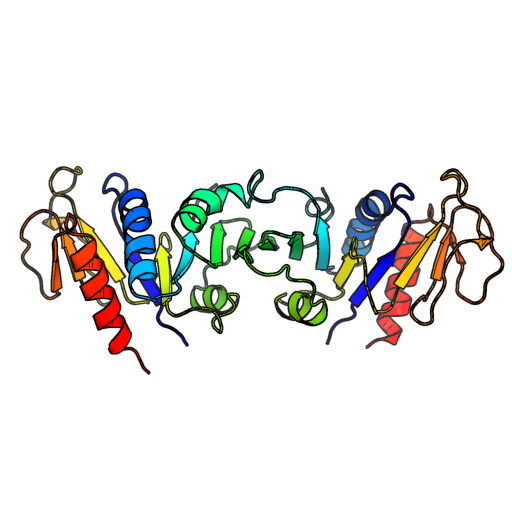 . ARG B 1 60 ? 6.076 -12.077 8.593 1.00 44.21 61 ARG B O 1
ATOM 1667 N N . LYS B 1 61 ? 7.478 -12.753 10.237 1.00 36.35 62 LYS B N 1
ATOM 1668 C CA . LYS B 1 61 ? 6.898 -14.101 10.352 1.00 41.57 62 LYS B CA 1
ATOM 1669 C C . LYS B 1 61 ? 5.423 -14.057 10.767 1.00 45.10 62 LYS B C 1
ATOM 1670 O O . LYS B 1 61 ? 4.632 -14.887 10.315 1.00 53.67 62 LYS B O 1
ATOM 1676 N N . ALA B 1 62 ? 5.048 -13.088 11.608 1.00 41.02 63 ALA B N 1
ATOM 1677 C CA . ALA B 1 62 ? 3.641 -12.934 12.026 1.00 45.02 63 ALA B CA 1
ATOM 1678 C C . ALA B 1 62 ? 2.743 -12.207 11.013 1.00 40.72 63 ALA B C 1
ATOM 1679 O O . ALA B 1 62 ? 1.519 -12.202 11.165 1.00 40.28 63 ALA B O 1
ATOM 1681 N N . GLY B 1 63 ? 3.346 -11.571 10.009 1.00 46.60 64 GLY B N 1
ATOM 1682 C CA . GLY B 1 63 ? 2.591 -10.916 8.955 1.00 31.65 64 GLY B CA 1
ATOM 1683 C C . GLY B 1 63 ? 2.934 -9.470 8.632 1.00 43.57 64 GLY B C 1
ATOM 1684 O O . GLY B 1 63 ? 2.311 -8.882 7.748 1.00 34.28 64 GLY B O 1
ATOM 1685 N N . ALA B 1 64 ? 3.902 -8.865 9.329 1.00 34.48 65 ALA B N 1
ATOM 1686 C CA . ALA B 1 64 ? 4.333 -7.517 8.922 1.00 31.77 65 ALA B CA 1
ATOM 1687 C C . ALA B 1 64 ? 5.028 -7.571 7.554 1.00 34.18 65 ALA B C 1
ATOM 1688 O O . ALA B 1 64 ? 6.017 -8.282 7.377 1.00 37.88 65 ALA B O 1
ATOM 1690 N N . ALA B 1 65 ? 4.488 -6.838 6.586 1.00 29.09 66 ALA B N 1
ATOM 1691 C CA . ALA B 1 65 ? 4.973 -6.875 5.208 1.00 35.47 66 ALA B CA 1
ATOM 1692 C C . ALA B 1 65 ? 6.176 -5.965 4.949 1.00 25.95 66 ALA B C 1
ATOM 1693 O O . ALA B 1 65 ? 6.989 -6.243 4.063 1.00 30.01 66 ALA B O 1
ATOM 1695 N N . GLN B 1 66 ? 6.233 -4.850 5.666 1.00 28.58 67 GLN B N 1
ATOM 1696 C CA . GLN B 1 66 ? 7.418 -3.990 5.686 1.00 26.44 67 GLN B CA 1
ATOM 1697 C C . GLN B 1 66 ? 7.756 -3.705 7.147 1.00 28.54 67 GLN B C 1
ATOM 1698 O O . GLN B 1 66 ? 6.852 -3.479 7.958 1.00 27.79 67 GLN B O 1
ATOM 1704 N N . THR B 1 67 ? 9.048 -3.751 7.479 1.00 30.55 68 THR B N 1
ATOM 1705 C CA . THR B 1 67 ? 9.508 -3.389 8.835 1.00 29.96 68 THR B CA 1
ATOM 1706 C C . THR B 1 67 ? 10.640 -2.381 8.748 1.00 24.58 68 THR B C 1
ATOM 1707 O O . THR B 1 67 ? 11.442 -2.430 7.774 1.00 22.45 68 THR B O 1
ATOM 1711 N N . ILE B 1 68 ? 10.708 -1.499 9.774 1.00 28.78 69 ILE B N 1
ATOM 1712 C CA . ILE B 1 68 ? 11.929 -0.717 10.086 1.00 24.79 69 ILE B CA 1
ATOM 1713 C C . ILE B 1 68 ? 12.344 -1.034 11.533 1.00 24.31 69 ILE B C 1
ATOM 1714 O O . ILE B 1 68 ? 11.505 -1.016 12.449 1.00 23.47 69 ILE B O 1
ATOM 1719 N N . VAL B 1 69 ? 13.637 -1.317 11.716 1.00 27.05 70 VAL B N 1
ATOM 1720 C CA . VAL B 1 69 ? 14.270 -1.375 13.064 1.00 29.11 70 VAL B CA 1
ATOM 1721 C C . VAL B 1 69 ? 15.304 -0.233 13.107 1.00 20.81 70 VAL B C 1
ATOM 1722 O O . VAL B 1 69 ? 16.222 -0.194 12.262 1.00 24.97 70 VAL B O 1
ATOM 1726 N N . ALA B 1 70 ? 15.104 0.715 14.031 1.00 29.65 71 ALA B N 1
ATOM 1727 C CA . ALA B 1 70 ? 15.928 1.915 14.153 1.00 34.63 71 ALA B CA 1
ATOM 1728 C C . ALA B 1 70 ? 16.652 1.946 15.508 1.00 29.41 71 ALA B C 1
ATOM 1729 O O . ALA B 1 70 ? 16.027 1.778 16.560 1.00 30.95 71 ALA B O 1
ATOM 1731 N N . SER B 1 71 ? 17.961 2.167 15.467 1.00 39.13 72 SER B N 1
ATOM 1732 C CA . SER B 1 71 ? 18.748 2.277 16.699 1.00 38.46 72 SER B CA 1
ATOM 1733 C C . SER B 1 71 ? 19.723 3.445 16.643 1.00 40.91 72 SER B C 1
ATOM 1734 O O . SER B 1 71 ? 19.726 4.240 15.703 1.00 27.19 72 SER B O 1
ATOM 1737 N N . GLN B 1 72 ? 20.579 3.553 17.653 1.00 34.16 73 GLN B N 1
ATOM 1738 C CA . GLN B 1 72 ? 21.475 4.700 17.742 1.00 29.18 73 GLN B CA 1
ATOM 1739 C C . GLN B 1 72 ? 22.370 4.946 16.520 1.00 24.47 73 GLN B C 1
ATOM 1740 O O . GLN B 1 72 ? 22.540 6.093 16.079 1.00 35.61 73 GLN B O 1
ATOM 1746 N N . GLN B 1 73 ? 22.965 3.878 15.995 1.00 28.56 74 GLN B N 1
ATOM 1747 C CA . GLN B 1 73 ? 23.992 3.993 14.957 1.00 38.47 74 GLN B CA 1
ATOM 1748 C C . GLN B 1 73 ? 23.483 3.738 13.526 1.00 29.60 74 GLN B C 1
ATOM 1749 O O . GLN B 1 73 ? 24.218 3.964 12.561 1.00 33.57 74 GLN B O 1
ATOM 1755 N N . ARG B 1 74 ? 22.256 3.246 13.394 1.00 38.85 75 ARG B N 1
ATOM 1756 C CA . ARG B 1 74 ? 21.723 2.942 12.066 1.00 32.90 75 ARG B CA 1
ATOM 1757 C C . ARG B 1 74 ? 20.273 2.462 12.097 1.00 29.00 75 ARG B C 1
ATOM 1758 O O . ARG B 1 74 ? 19.730 2.141 13.149 1.00 29.22 75 ARG B O 1
ATOM 1766 N N . TRP B 1 75 ? 19.657 2.414 10.922 1.00 35.24 76 TRP B N 1
ATOM 1767 C CA . TRP B 1 75 ? 18.302 1.867 10.794 1.00 34.80 76 TRP B CA 1
ATOM 1768 C C . TRP B 1 75 ? 18.206 1.047 9.492 1.00 28.42 76 TRP B C 1
ATOM 1769 O O . TRP B 1 75 ? 19.009 1.253 8.578 1.00 26.86 76 TRP B O 1
ATOM 1780 N N . ALA B 1 76 ? 17.256 0.104 9.438 1.00 25.18 77 ALA B N 1
ATOM 1781 C CA . ALA B 1 76 ? 17.142 -0.846 8.339 1.00 26.75 77 ALA B CA 1
ATOM 1782 C C . ALA B 1 76 ? 15.672 -1.051 7.968 1.00 28.70 77 ALA B C 1
ATOM 1783 O O . ALA B 1 76 ? 14.838 -1.287 8.839 1.00 28.80 77 ALA B O 1
ATOM 1785 N N . LEU B 1 77 ? 15.380 -0.963 6.676 1.00 30.31 78 LEU B N 1
ATOM 1786 C CA . LEU B 1 77 ? 14.036 -1.262 6.160 1.00 29.88 78 LEU B CA 1
ATOM 1787 C C . LEU B 1 77 ? 14.033 -2.664 5.516 1.00 27.52 78 LEU B C 1
ATOM 1788 O O . LEU B 1 77 ? 14.975 -3.014 4.802 1.00 36.27 78 LEU B O 1
ATOM 1793 N N . MET B 1 78 ? 13.032 -3.501 5.814 1.00 24.82 79 MET B N 1
ATOM 1794 C CA . MET B 1 78 ? 12.897 -4.758 5.089 1.00 29.98 79 MET B CA 1
ATOM 1795 C C . MET B 1 78 ? 11.526 -4.794 4.386 1.00 25.31 79 MET B C 1
ATOM 1796 O O . MET B 1 78 ? 10.541 -4.391 4.982 1.00 24.85 79 MET B O 1
ATOM 1801 N N . THR B 1 79 ? 11.512 -5.247 3.133 1.00 30.44 80 THR B N 1
ATOM 1802 C CA . THR B 1 79 ? 10.278 -5.372 2.313 1.00 26.45 80 THR B CA 1
ATOM 1803 C C . THR B 1 79 ? 10.144 -6.831 1.865 1.00 19.35 80 THR B C 1
ATOM 1804 O O . THR B 1 79 ? 10.963 -7.339 1.108 1.00 27.96 80 THR B O 1
ATOM 1808 N N . GLU B 1 80 ? 9.119 -7.513 2.362 1.00 29.42 81 GLU B N 1
ATOM 1809 C CA . GLU B 1 80 ? 8.836 -8.895 1.968 1.00 35.09 81 GLU B CA 1
ATOM 1810 C C . GLU B 1 80 ? 8.235 -8.913 0.545 1.00 41.80 81 GLU B C 1
ATOM 1811 O O . GLU B 1 80 ? 7.288 -8.168 0.271 1.00 42.31 81 GLU B O 1
ATOM 1817 N N . THR B 1 81 ? 8.816 -9.724 -0.350 1.00 37.21 82 THR B N 1
ATOM 1818 C CA . THR B 1 81 ? 8.294 -9.935 -1.717 1.00 35.18 82 THR B CA 1
ATOM 1819 C C . THR B 1 81 ? 8.083 -11.443 -1.991 1.00 37.69 82 THR B C 1
ATOM 1820 O O . THR B 1 81 ? 8.820 -12.054 -2.777 1.00 39.78 82 THR B O 1
ATOM 1824 N N . PRO B 1 82 ? 7.103 -12.055 -1.333 1.00 38.82 83 PRO B N 1
ATOM 1825 C CA . PRO B 1 82 ? 6.851 -13.498 -1.495 1.00 42.48 83 PRO B CA 1
ATOM 1826 C C . PRO B 1 82 ? 6.325 -13.924 -2.894 1.00 49.37 83 PRO B C 1
ATOM 1827 O O . PRO B 1 82 ? 6.483 -15.091 -3.268 1.00 54.42 83 PRO B O 1
ATOM 1831 N N . ASP B 1 83 ? 5.719 -13.006 -3.642 1.00 52.07 84 ASP B N 1
ATOM 1832 C CA . ASP B 1 83 ? 5.235 -13.317 -4.996 1.00 66.33 84 ASP B CA 1
ATOM 1833 C C . ASP B 1 83 ? 6.341 -13.201 -6.057 1.00 70.56 84 ASP B C 1
ATOM 1834 O O . ASP B 1 83 ? 6.767 -14.210 -6.627 1.00 77.83 84 ASP B O 1
ATOM 1839 N N . GLU B 1 84 ? 6.803 -11.975 -6.311 1.00 59.01 85 GLU B N 1
ATOM 1840 C CA . GLU B 1 84 ? 7.870 -11.733 -7.287 1.00 59.30 85 GLU B CA 1
ATOM 1841 C C . GLU B 1 84 ? 9.025 -10.883 -6.740 1.00 55.86 85 GLU B C 1
ATOM 1842 O O . GLU B 1 84 ? 8.814 -9.902 -6.022 1.00 51.95 85 GLU B O 1
ATOM 1848 N N . GLU B 1 85 ? 10.240 -11.282 -7.096 1.00 54.53 86 GLU B N 1
ATOM 1849 C CA . GLU B 1 85 ? 11.461 -10.565 -6.746 1.00 58.33 86 GLU B CA 1
ATOM 1850 C C . GLU B 1 85 ? 11.454 -9.114 -7.242 1.00 59.95 86 GLU B C 1
ATOM 1851 O O . GLU B 1 85 ? 10.943 -8.821 -8.330 1.00 41.09 86 GLU B O 1
ATOM 1857 N N . GLU B 1 86 ? 12.018 -8.214 -6.436 1.00 45.11 87 GLU B N 1
ATOM 1858 C CA . GLU B 1 86 ? 12.231 -6.822 -6.854 1.00 49.75 87 GLU B CA 1
ATOM 1859 C C . GLU B 1 86 ? 13.541 -6.652 -7.647 1.00 50.30 87 GLU B C 1
ATOM 1860 O O . GLU B 1 86 ? 14.633 -6.738 -7.079 1.00 44.16 87 GLU B O 1
ATOM 1866 N N . LEU B 1 87 ? 13.427 -6.389 -8.949 1.00 47.10 88 LEU B N 1
ATOM 1867 C CA . LEU B 1 87 ? 14.604 -6.195 -9.802 1.00 40.95 88 LEU B CA 1
ATOM 1868 C C . LEU B 1 87 ? 14.607 -4.879 -10.585 1.00 34.21 88 LEU B C 1
ATOM 1869 O O . LEU B 1 87 ? 15.402 -4.698 -11.503 1.00 44.21 88 LEU B O 1
ATOM 1874 N N . ASP B 1 88 ? 13.720 -3.966 -10.213 1.00 34.20 89 ASP B N 1
ATOM 1875 C CA . ASP B 1 88 ? 13.581 -2.667 -10.879 1.00 33.11 89 ASP B CA 1
ATOM 1876 C C . ASP B 1 88 ? 14.621 -1.717 -10.289 1.00 44.66 89 ASP B C 1
ATOM 1877 O O . ASP B 1 88 ? 14.421 -1.173 -9.206 1.00 43.40 89 ASP B O 1
ATOM 1882 N N . LEU B 1 89 ? 15.732 -1.550 -11.005 1.00 40.96 90 LEU B N 1
ATOM 1883 C CA . LEU B 1 89 ? 16.865 -0.720 -10.577 1.00 43.66 90 LEU B CA 1
ATOM 1884 C C . LEU B 1 89 ? 16.535 0.738 -10.312 1.00 44.13 90 LEU B C 1
ATOM 1885 O O . LEU B 1 89 ? 17.017 1.316 -9.341 1.00 35.29 90 LEU B O 1
ATOM 1890 N N . GLN B 1 90 ? 15.739 1.355 -11.177 1.00 33.34 91 GLN B N 1
ATOM 1891 C CA . GLN B 1 90 ? 15.418 2.768 -10.964 1.00 36.52 91 GLN B CA 1
ATOM 1892 C C . GLN B 1 90 ? 14.485 2.953 -9.774 1.00 29.21 91 GLN B C 1
ATOM 1893 O O . GLN B 1 90 ? 14.555 3.982 -9.087 1.00 36.75 91 GLN B O 1
ATOM 1899 N N . PHE B 1 91 ? 13.623 1.970 -9.525 1.00 33.08 92 PHE B N 1
ATOM 1900 C CA . PHE B 1 91 ? 12.763 2.007 -8.349 1.00 35.16 92 PHE B CA 1
ATOM 1901 C C . PHE B 1 91 ? 13.639 1.910 -7.091 1.00 33.09 92 PHE B C 1
ATOM 1902 O O . PHE B 1 91 ? 13.527 2.730 -6.171 1.00 36.09 92 PHE B O 1
ATOM 1910 N N . LEU B 1 92 ? 14.521 0.924 -7.079 1.00 35.07 93 LEU B N 1
ATOM 1911 C CA . LEU B 1 92 ? 15.382 0.702 -5.920 1.00 35.72 93 LEU B CA 1
ATOM 1912 C C . LEU B 1 92 ? 16.194 1.957 -5.588 1.00 33.15 93 LEU B C 1
ATOM 1913 O O . LEU B 1 92 ? 16.147 2.430 -4.455 1.00 34.06 93 LEU B O 1
ATOM 1918 N N . ALA B 1 93 ? 16.884 2.516 -6.585 1.00 36.96 94 ALA B N 1
ATOM 1919 C CA . ALA B 1 93 ? 17.652 3.747 -6.410 1.00 36.76 94 ALA B CA 1
ATOM 1920 C C . ALA B 1 93 ? 16.824 4.935 -5.892 1.00 43.38 94 ALA B C 1
ATOM 1921 O O . ALA B 1 93 ? 17.305 5.721 -5.052 1.00 32.66 94 ALA B O 1
ATOM 1923 N N . SER B 1 94 ? 15.582 5.053 -6.362 1.00 35.50 95 SER B N 1
ATOM 1924 C CA . SER B 1 94 ? 14.655 6.080 -5.854 1.00 38.29 95 SER B CA 1
ATOM 1925 C C . SER B 1 94 ? 14.215 5.897 -4.386 1.00 27.67 95 SER B C 1
ATOM 1926 O O . SER B 1 94 ? 13.705 6.840 -3.788 1.00 35.50 95 SER B O 1
ATOM 1929 N N . ARG B 1 95 ? 14.348 4.694 -3.819 1.00 27.01 96 ARG B N 1
ATOM 1930 C CA . ARG B 1 95 ? 14.008 4.501 -2.394 1.00 30.36 96 ARG B CA 1
ATOM 1931 C C . ARG B 1 95 ? 15.172 4.913 -1.481 1.00 32.04 96 ARG B C 1
ATOM 1932 O O . ARG B 1 95 ? 14.999 5.028 -0.259 1.00 27.72 96 ARG B O 1
ATOM 1940 N N . MET B 1 96 ? 16.337 5.158 -2.075 1.00 30.85 97 MET B N 1
ATOM 1941 C CA . MET B 1 96 ? 17.489 5.724 -1.333 1.00 42.51 97 MET B CA 1
ATOM 1942 C C . MET B 1 96 ? 17.282 7.214 -1.045 1.00 45.94 97 MET B C 1
ATOM 1943 O O . MET B 1 96 ? 16.538 7.886 -1.772 1.00 29.17 97 MET B O 1
ATOM 1948 N N . ASP B 1 97 ? 17.914 7.723 0.020 1.00 27.37 98 ASP B N 1
ATOM 1949 C CA . ASP B 1 97 ? 17.873 9.151 0.342 1.00 34.22 98 ASP B CA 1
ATOM 1950 C C . ASP B 1 97 ? 19.025 9.837 -0.404 1.00 46.95 98 ASP B C 1
ATOM 1951 O O . ASP B 1 97 ? 20.161 9.925 0.107 1.00 29.06 98 ASP B O 1
ATOM 1956 N N . THR B 1 98 ? 18.731 10.312 -1.618 1.00 31.48 99 THR B N 1
ATOM 1957 C CA . THR B 1 98 ? 19.770 10.811 -2.535 1.00 36.51 99 THR B CA 1
ATOM 1958 C C . THR B 1 98 ? 20.252 12.219 -2.207 1.00 40.51 99 THR B C 1
ATOM 1959 O O . THR B 1 98 ? 21.244 12.690 -2.776 1.00 48.15 99 THR B O 1
ATOM 1963 N N . SER B 1 99 ? 19.547 12.879 -1.294 1.00 42.66 100 SER B N 1
ATOM 1964 C CA . SER B 1 99 ? 19.974 14.158 -0.743 1.00 51.28 100 SER B CA 1
ATOM 1965 C C . SER B 1 99 ? 21.320 14.054 0.000 1.00 56.92 100 SER B C 1
ATOM 1966 O O . SER B 1 99 ? 21.986 15.067 0.215 1.00 51.59 100 SER B O 1
ATOM 1969 N N . LYS B 1 100 ? 21.710 12.835 0.384 1.00 44.99 101 LYS B N 1
ATOM 1970 C CA . LYS B 1 100 ? 22.955 12.608 1.135 1.00 39.00 101 LYS B CA 1
ATOM 1971 C C . LYS B 1 100 ? 23.957 11.722 0.373 1.00 44.91 101 LYS B C 1
ATOM 1972 O O . LYS B 1 100 ? 24.902 11.193 0.971 1.00 37.57 101 LYS B O 1
ATOM 1978 N N . LEU B 1 101 ? 23.737 11.535 -0.930 1.00 43.83 102 LEU B N 1
ATOM 1979 C CA . LEU B 1 101 ? 24.602 10.678 -1.759 1.00 46.48 102 LEU B CA 1
ATOM 1980 C C . LEU B 1 101 ? 25.029 11.403 -3.024 1.00 43.88 102 LEU B C 1
ATOM 1981 O O . LEU B 1 101 ? 24.310 12.274 -3.514 1.00 38.64 102 LEU B O 1
ATOM 1986 N N . ASP B 1 102 ? 26.180 11.014 -3.567 1.00 35.68 103 ASP B N 1
ATOM 1987 C CA . ASP B 1 102 ? 26.720 11.588 -4.807 1.00 37.16 103 ASP B CA 1
ATOM 1988 C C . ASP B 1 102 ? 26.735 10.627 -5.994 1.00 35.21 103 ASP B C 1
ATOM 1989 O O . ASP B 1 102 ? 26.836 11.060 -7.137 1.00 44.11 103 ASP B O 1
ATOM 1994 N N . LEU B 1 103 ? 26.655 9.326 -5.707 1.00 34.44 104 LEU B N 1
ATOM 1995 C CA . LEU B 1 103 ? 26.953 8.264 -6.660 1.00 38.50 104 LEU B CA 1
ATOM 1996 C C . LEU B 1 103 ? 26.409 6.950 -6.128 1.00 45.08 104 LEU B C 1
ATOM 1997 O O . LEU B 1 103 ? 26.640 6.615 -4.975 1.00 34.21 104 LEU B O 1
ATOM 2002 N N . ILE B 1 104 ? 25.709 6.195 -6.968 1.00 30.44 105 ILE B N 1
ATOM 2003 C CA . ILE B 1 104 ? 25.259 4.869 -6.565 1.00 28.96 105 ILE B CA 1
ATOM 2004 C C . ILE B 1 104 ? 25.937 3.787 -7.401 1.00 40.98 105 ILE B C 1
ATOM 2005 O O . ILE B 1 104 ? 25.780 3.750 -8.626 1.00 32.38 105 ILE B O 1
ATOM 2010 N N . LEU B 1 105 ? 26.681 2.897 -6.733 1.00 27.47 106 LEU B N 1
ATOM 2011 C CA . LEU B 1 105 ? 27.315 1.752 -7.384 1.00 32.03 106 LEU B CA 1
ATOM 2012 C C . LEU B 1 105 ? 26.347 0.564 -7.452 1.00 33.04 106 LEU B C 1
ATOM 2013 O O . LEU B 1 105 ? 25.583 0.355 -6.511 1.00 30.59 106 LEU B O 1
ATOM 2018 N N .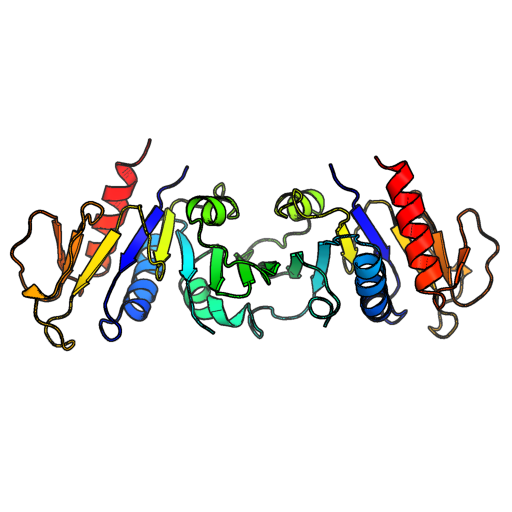 VAL B 1 106 ? 26.413 -0.212 -8.543 1.00 36.24 107 VAL B N 1
ATOM 2019 C CA . VAL B 1 106 ? 25.481 -1.337 -8.780 1.00 24.32 107 VAL B CA 1
ATOM 2020 C C . VAL B 1 106 ? 26.208 -2.624 -9.139 1.00 24.27 107 VAL B C 1
ATOM 2021 O O . VAL B 1 106 ? 27.078 -2.626 -10.018 1.00 31.30 107 VAL B O 1
ATOM 2025 N N . GLU B 1 107 ? 25.850 -3.723 -8.469 1.00 29.10 108 GLU B N 1
ATOM 2026 C CA . GLU B 1 107 ? 26.564 -5.001 -8.602 1.00 31.79 108 GLU B CA 1
ATOM 2027 C C . GLU B 1 107 ? 25.712 -6.286 -8.399 1.00 49.24 108 GLU B C 1
ATOM 2028 O O . GLU B 1 107 ? 24.836 -6.336 -7.537 1.00 46.44 108 GLU B O 1
ATOM 2034 N N . GLY B 1 108 ? 25.988 -7.323 -9.194 1.00 54.99 109 GLY B N 1
ATOM 2035 C CA . GLY B 1 108 ? 25.444 -8.660 -8.964 1.00 50.18 109 GLY B CA 1
ATOM 2036 C C . GLY B 1 108 ? 24.144 -9.019 -9.679 1.00 53.33 109 GLY B C 1
ATOM 2037 O O . GLY B 1 108 ? 23.662 -10.156 -9.569 1.00 51.31 109 GLY B O 1
ATOM 2038 N N . PHE B 1 109 ? 23.581 -8.059 -10.407 1.00 43.80 110 PHE B N 1
ATOM 2039 C CA . PHE B 1 109 ? 22.338 -8.270 -11.163 1.00 46.06 110 PHE B CA 1
ATOM 2040 C C . PHE B 1 109 ? 22.598 -8.879 -12.547 1.00 56.42 110 PHE B C 1
ATOM 2041 O O . PHE B 1 109 ? 23.564 -8.517 -13.227 1.00 51.23 110 PHE B O 1
ATOM 2049 N N . LYS B 1 110 ? 21.727 -9.805 -12.949 1.00 68.50 111 LYS B N 1
ATOM 2050 C CA . LYS B 1 110 ? 21.786 -10.437 -14.272 1.00 71.60 111 LYS B CA 1
ATOM 2051 C C . LYS B 1 110 ? 21.654 -9.407 -15.394 1.00 68.47 111 LYS B C 1
ATOM 2052 O O . LYS B 1 110 ? 22.384 -9.463 -16.387 1.00 59.59 111 LYS B O 1
ATOM 2058 N N . HIS B 1 111 ? 20.727 -8.465 -15.224 1.00 61.20 112 HIS B N 1
ATOM 2059 C CA . HIS B 1 111 ? 20.514 -7.410 -16.204 1.00 62.91 112 HIS B CA 1
ATOM 2060 C C . HIS B 1 111 ? 20.685 -6.028 -15.581 1.00 68.45 112 HIS B C 1
ATOM 2061 O O . HIS B 1 111 ? 19.948 -5.657 -14.657 1.00 71.22 112 HIS B O 1
ATOM 2068 N N . GLU B 1 112 ? 21.674 -5.285 -16.086 1.00 63.48 113 GLU B N 1
ATOM 2069 C CA . GLU B 1 112 ? 22.005 -3.932 -15.607 1.00 60.29 113 GLU B CA 1
ATOM 2070 C C . GLU B 1 112 ? 22.238 -2.969 -16.769 1.00 52.25 113 GLU B C 1
ATOM 2071 O O . GLU B 1 112 ? 23.323 -2.941 -17.363 1.00 58.07 113 GLU B O 1
ATOM 2077 N N . GLU B 1 113 ? 21.228 -2.157 -17.069 1.00 65.64 114 GLU B N 1
ATOM 2078 C CA . GLU B 1 113 ? 21.224 -1.342 -18.283 1.00 60.91 114 GLU B CA 1
ATOM 2079 C C . GLU B 1 113 ? 21.557 0.134 -18.036 1.00 67.52 114 GLU B C 1
ATOM 2080 O O . GLU B 1 113 ? 20.724 1.023 -18.264 1.00 62.62 114 GLU B O 1
ATOM 2086 N N . ILE B 1 114 ? 22.794 0.378 -17.582 1.00 53.69 115 ILE B N 1
ATOM 2087 C CA . ILE B 1 114 ? 23.312 1.724 -17.272 1.00 46.40 115 ILE B CA 1
ATOM 2088 C C . ILE B 1 114 ? 24.841 1.790 -17.500 1.00 29.65 115 ILE B C 1
ATOM 2089 O O . ILE B 1 114 ? 25.455 0.766 -17.765 1.00 44.09 115 ILE B O 1
ATOM 2094 N N . ALA B 1 115 ? 25.430 2.986 -17.429 1.00 32.39 116 ALA B N 1
ATOM 2095 C CA . ALA B 1 115 ? 26.897 3.144 -17.496 1.00 45.04 116 ALA B CA 1
ATOM 2096 C C . ALA B 1 115 ? 27.585 2.046 -16.681 1.00 35.12 116 ALA B C 1
ATOM 2097 O O . ALA B 1 115 ? 27.126 1.718 -15.582 1.00 30.23 116 ALA B O 1
ATOM 2099 N N . LYS B 1 116 ? 28.659 1.482 -17.237 1.00 32.95 117 LYS B N 1
ATOM 2100 C CA . LYS B 1 116 ? 29.233 0.247 -16.709 1.00 43.26 117 LYS B CA 1
ATOM 2101 C C . LYS B 1 116 ? 30.749 0.156 -16.901 1.00 36.86 117 LYS B C 1
ATOM 2102 O O . LYS B 1 116 ? 31.272 0.503 -17.965 1.00 40.42 117 LYS B O 1
ATOM 2108 N N . ILE B 1 117 ? 31.445 -0.332 -15.876 1.00 37.88 118 ILE B N 1
ATOM 2109 C CA . ILE B 1 117 ? 32.849 -0.741 -16.017 1.00 27.94 118 ILE B CA 1
ATOM 2110 C C . ILE B 1 117 ? 32.888 -2.267 -15.954 1.00 22.70 118 ILE B C 1
ATOM 2111 O O . ILE B 1 117 ? 32.257 -2.872 -15.087 1.00 26.39 118 ILE B O 1
ATOM 2116 N N . VAL B 1 118 ? 33.579 -2.877 -16.916 1.00 24.50 119 VAL B N 1
ATOM 2117 C CA . VAL B 1 118 ? 33.688 -4.328 -17.046 1.00 30.40 119 VAL B CA 1
ATOM 2118 C C . VAL B 1 118 ? 35.097 -4.742 -16.587 1.00 32.48 119 VAL B C 1
ATOM 2119 O O . VAL B 1 118 ? 36.054 -4.047 -16.856 1.00 35.22 119 VAL B O 1
ATOM 2123 N N . LEU B 1 119 ? 35.196 -5.860 -15.883 1.00 34.02 120 LEU B N 1
ATOM 2124 C CA . LEU B 1 119 ? 36.482 -6.314 -15.334 1.00 32.58 120 LEU B CA 1
ATOM 2125 C C . LEU B 1 119 ? 36.992 -7.545 -16.069 1.00 36.13 120 LEU B C 1
ATOM 2126 O O . LEU B 1 119 ? 36.190 -8.352 -16.553 1.00 39.87 120 LEU B O 1
ATOM 2131 N N . PHE B 1 120 ? 38.319 -7.670 -16.176 1.00 34.43 121 PHE B N 1
ATOM 2132 C CA . PHE B 1 120 ? 38.970 -8.850 -16.763 1.00 29.34 121 PHE B CA 1
ATOM 2133 C C . PHE B 1 120 ? 40.240 -9.209 -15.987 1.00 38.92 121 PHE B C 1
ATOM 2134 O O . PHE B 1 120 ? 41.102 -8.365 -15.785 1.00 29.59 121 PHE B O 1
ATOM 2142 N N . ARG B 1 121 ? 40.337 -10.461 -15.563 1.00 33.67 122 ARG B N 1
ATOM 2143 C CA . ARG B 1 121 ? 41.572 -11.013 -15.001 1.00 41.63 122 ARG B CA 1
ATOM 2144 C C . ARG B 1 121 ? 41.982 -12.225 -15.816 1.00 35.62 122 ARG B C 1
ATOM 2145 O O . ARG B 1 121 ? 41.211 -13.189 -15.942 1.00 36.42 122 ARG B O 1
ATOM 2153 N N . ASP B 1 122 ? 43.192 -12.183 -16.371 1.00 32.30 123 ASP B N 1
ATOM 2154 C CA . ASP B 1 122 ? 43.655 -13.228 -17.280 1.00 47.28 123 ASP B CA 1
ATOM 2155 C C . ASP B 1 122 ? 43.566 -14.633 -16.663 1.00 48.36 123 ASP B C 1
ATOM 2156 O O . ASP B 1 122 ? 43.081 -15.560 -17.307 1.00 49.77 123 ASP B O 1
ATOM 2161 N N . GLY B 1 123 ? 44.005 -14.771 -15.411 1.00 44.37 124 GLY B N 1
ATOM 2162 C CA . GLY B 1 123 ? 44.043 -16.052 -14.727 1.00 53.70 124 GLY B CA 1
ATOM 2163 C C . GLY B 1 123 ? 42.700 -16.662 -14.347 1.00 59.97 124 GLY B C 1
ATOM 2164 O O . GLY B 1 123 ? 42.660 -17.654 -13.630 1.00 58.52 124 GLY B O 1
ATOM 2165 N N . ALA B 1 124 ? 41.603 -16.081 -14.828 1.00 49.56 125 ALA B N 1
ATOM 2166 C CA . ALA B 1 124 ? 40.282 -16.566 -14.469 1.00 48.19 125 ALA B CA 1
ATOM 2167 C C . ALA B 1 124 ? 39.791 -17.620 -15.471 1.00 42.78 125 ALA B C 1
ATOM 2168 O O . ALA B 1 124 ? 38.740 -18.228 -15.269 1.00 41.84 125 ALA B O 1
ATOM 2170 N N . GLY B 1 125 ? 40.575 -17.826 -16.533 1.00 41.83 126 GLY B N 1
ATOM 2171 C CA . GLY B 1 125 ? 40.383 -18.903 -17.489 1.00 46.48 126 GLY B CA 1
ATOM 2172 C C . GLY B 1 125 ? 39.590 -18.579 -18.744 1.00 49.91 126 GLY B C 1
ATOM 2173 O O . GLY B 1 125 ? 39.438 -19.440 -19.608 1.00 51.14 126 GLY B O 1
ATOM 2174 N N . HIS B 1 126 ? 39.070 -17.356 -18.829 1.00 41.61 127 HIS B N 1
ATOM 2175 C CA . HIS B 1 126 ? 38.357 -16.870 -20.021 1.00 44.24 127 HIS B CA 1
ATOM 2176 C C . HIS B 1 126 ? 39.291 -16.149 -20.994 1.00 46.02 127 HIS B C 1
ATOM 2177 O O . HIS B 1 126 ? 40.213 -15.437 -20.584 1.00 49.58 127 HIS B O 1
ATOM 2184 N N . ARG B 1 127 ? 39.031 -16.318 -22.286 1.00 59.24 128 ARG B N 1
ATOM 2185 C CA . ARG B 1 127 ? 39.738 -15.569 -23.319 1.00 55.78 128 ARG B CA 1
ATOM 2186 C C . ARG B 1 127 ? 39.154 -14.150 -23.434 1.00 52.04 128 ARG B C 1
ATOM 2187 O O . ARG B 1 127 ? 37.952 -13.960 -23.239 1.00 45.78 128 ARG B O 1
ATOM 2195 N N . PRO B 1 128 ? 39.986 -13.157 -23.755 1.00 39.24 129 PRO B N 1
ATOM 2196 C CA . PRO B 1 128 ? 39.525 -11.760 -23.816 1.00 47.34 129 PRO B CA 1
ATOM 2197 C C . PRO B 1 128 ? 38.503 -11.565 -24.935 1.00 56.09 129 PRO B C 1
ATOM 2198 O O . PRO B 1 128 ? 37.651 -10.683 -24.848 1.00 49.64 129 PRO B O 1
ATOM 2202 N N . GLU B 1 129 ? 38.597 -12.404 -25.965 1.00 59.09 130 GLU B N 1
ATOM 2203 C CA . GLU B 1 129 ? 37.690 -12.372 -27.108 1.00 58.82 130 GLU B CA 1
ATOM 2204 C C . GLU B 1 129 ? 36.252 -12.646 -26.700 1.00 58.59 130 GLU B C 1
ATOM 2205 O O . GLU B 1 129 ? 35.326 -12.264 -27.416 1.00 60.44 130 GLU B O 1
ATOM 2211 N N . GLU B 1 130 ? 36.059 -13.301 -25.553 1.00 57.94 131 GLU B N 1
ATOM 2212 C CA . GLU B 1 130 ? 34.704 -13.617 -25.082 1.00 53.79 131 GLU B CA 1
ATOM 2213 C C . GLU B 1 130 ? 34.047 -12.526 -24.215 1.00 47.45 131 GLU B C 1
ATOM 2214 O O . GLU B 1 130 ? 32.919 -12.701 -23.749 1.00 60.27 131 GLU B O 1
ATOM 2220 N N . LEU B 1 131 ? 34.740 -11.399 -24.026 1.00 41.08 132 LEU B N 1
ATOM 2221 C CA . LEU B 1 131 ? 34.152 -10.227 -23.366 1.00 58.45 132 LEU B CA 1
ATOM 2222 C C . LEU B 1 131 ? 33.035 -9.596 -24.205 1.00 66.88 132 LEU B C 1
ATOM 2223 O O . LEU B 1 131 ? 33.221 -9.328 -25.397 1.00 58.86 132 LEU B O 1
ATOM 2228 N N . VAL B 1 132 ? 31.889 -9.351 -23.571 1.00 66.59 133 VAL B N 1
ATOM 2229 C CA . VAL B 1 132 ? 30.760 -8.675 -24.219 1.00 59.28 133 VAL B CA 1
ATOM 2230 C C . VAL B 1 132 ? 30.720 -7.190 -23.820 1.00 60.37 133 VAL B C 1
ATOM 2231 O O . VAL B 1 132 ? 30.391 -6.845 -22.684 1.00 66.04 133 VAL B O 1
ATOM 2235 N N . ILE B 1 133 ? 31.086 -6.323 -24.762 1.00 50.97 134 ILE B N 1
ATOM 2236 C CA . ILE B 1 133 ? 31.166 -4.883 -24.531 1.00 48.32 134 ILE B CA 1
ATOM 2237 C C . ILE B 1 133 ? 30.071 -4.134 -25.296 1.00 54.62 134 ILE B C 1
ATOM 2238 O O . ILE B 1 133 ? 30.306 -3.673 -26.419 1.00 47.40 134 ILE B O 1
ATOM 2243 N N . ASP B 1 134 ? 28.897 -4.008 -24.674 1.00 55.16 135 ASP B N 1
ATOM 2244 C CA . ASP B 1 134 ? 27.747 -3.303 -25.257 1.00 66.24 135 ASP B CA 1
ATOM 2245 C C . ASP B 1 134 ? 27.900 -1.776 -25.165 1.00 63.36 135 ASP B C 1
ATOM 2246 O O . ASP B 1 134 ? 28.960 -1.281 -24.765 1.00 58.50 135 ASP B O 1
ATOM 2251 N N . ARG B 1 135 ? 26.846 -1.037 -25.521 1.00 52.59 136 ARG B N 1
ATOM 2252 C CA . ARG B 1 135 ? 26.939 0.425 -25.651 1.00 50.42 136 ARG B CA 1
ATOM 2253 C C . ARG B 1 135 ? 27.093 1.179 -24.318 1.00 39.48 136 ARG B C 1
ATOM 2254 O O . ARG B 1 135 ? 27.502 2.345 -24.299 1.00 44.93 136 ARG B O 1
ATOM 2262 N N . HIS B 1 136 ? 26.765 0.510 -23.219 1.00 47.87 137 HIS B N 1
ATOM 2263 C CA . HIS B 1 136 ? 26.814 1.129 -21.893 1.00 44.16 137 HIS B CA 1
ATOM 2264 C C . HIS B 1 136 ? 28.192 1.136 -21.227 1.00 46.18 137 HIS B C 1
ATOM 2265 O O . HIS B 1 136 ? 28.370 1.805 -20.214 1.00 40.51 137 HIS B O 1
ATOM 2272 N N . VAL B 1 137 ? 29.151 0.395 -21.782 1.00 46.68 138 VAL B N 1
ATOM 2273 C CA . VAL B 1 137 ? 30.478 0.243 -21.163 1.00 44.97 138 VAL B CA 1
ATOM 2274 C C . VAL B 1 137 ? 31.341 1.498 -21.373 1.00 47.32 138 VAL B C 1
ATOM 2275 O O . VAL B 1 137 ? 31.540 1.930 -22.506 1.00 43.22 138 VAL B O 1
ATOM 2279 N N . ILE B 1 138 ? 31.838 2.080 -20.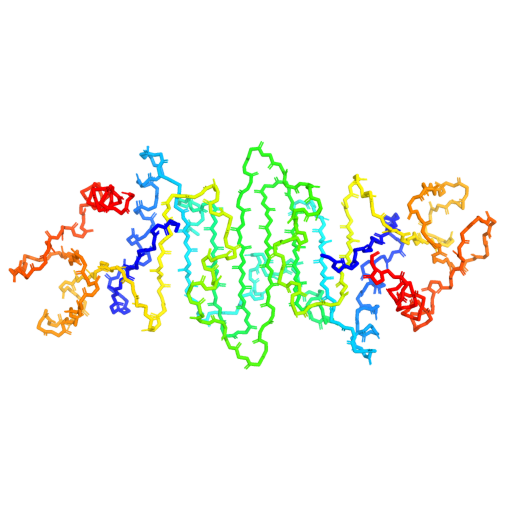280 1.00 30.31 139 ILE B N 1
ATOM 2280 C CA . ILE B 1 138 ? 32.697 3.263 -20.343 1.00 34.64 139 ILE B CA 1
ATOM 2281 C C . ILE B 1 138 ? 34.195 2.934 -20.186 1.00 39.17 139 ILE B C 1
ATOM 2282 O O . ILE B 1 138 ? 35.060 3.787 -20.451 1.00 34.35 139 ILE B O 1
ATOM 2287 N N . ALA B 1 139 ? 34.488 1.700 -19.765 1.00 34.33 140 ALA B N 1
ATOM 2288 C CA . ALA B 1 139 ? 35.874 1.250 -19.557 1.00 35.72 140 ALA B CA 1
ATOM 2289 C C . ALA B 1 139 ? 35.929 -0.247 -19.255 1.00 35.03 140 ALA B C 1
ATOM 2290 O O . ALA B 1 139 ? 34.938 -0.820 -18.823 1.00 34.26 140 ALA B O 1
ATOM 2292 N N . VAL B 1 140 ? 37.086 -0.867 -19.501 1.00 41.53 141 VAL B N 1
ATOM 2293 C CA . VAL B 1 140 ? 37.395 -2.222 -19.031 1.00 33.43 141 VAL B CA 1
ATOM 2294 C C . VAL B 1 140 ? 38.601 -2.114 -18.094 1.00 39.40 141 VAL B C 1
ATOM 2295 O O . VAL B 1 140 ? 39.640 -1.634 -18.524 1.00 31.13 141 VAL B O 1
ATOM 2299 N N . ALA B 1 141 ? 38.453 -2.534 -16.834 1.00 34.65 142 ALA B N 1
ATOM 2300 C CA . ALA B 1 141 ? 39.601 -2.638 -15.899 1.00 28.58 142 ALA B CA 1
ATOM 2301 C C . ALA B 1 141 ? 40.209 -4.026 -16.007 1.00 27.59 142 ALA B C 1
ATOM 2302 O O . ALA B 1 141 ? 39.531 -5.042 -15.773 1.00 35.34 142 ALA B O 1
ATOM 2304 N N . SER B 1 142 ? 41.486 -4.076 -16.380 1.00 32.19 143 SER B N 1
ATOM 2305 C CA . SER B 1 142 ? 42.131 -5.324 -16.747 1.00 26.28 143 SER B CA 1
ATOM 2306 C C . SER B 1 142 ? 43.526 -5.498 -16.111 1.00 32.02 143 SER B C 1
ATOM 2307 O O . SER B 1 142 ? 44.168 -4.524 -15.779 1.00 33.26 143 SER B O 1
ATOM 2310 N N . ASP B 1 143 ? 44.001 -6.740 -16.005 1.00 35.73 144 ASP B N 1
ATOM 2311 C CA . ASP B 1 143 ? 45.380 -6.966 -15.554 1.00 41.66 144 ASP B CA 1
ATOM 2312 C C . ASP B 1 143 ? 46.326 -7.257 -16.730 1.00 46.90 144 ASP B C 1
ATOM 2313 O O . ASP B 1 143 ? 47.518 -7.472 -16.557 1.00 35.55 144 ASP B O 1
ATOM 2318 N N . VAL B 1 144 ? 45.783 -7.214 -17.942 1.00 31.04 145 VAL B N 1
ATOM 2319 C CA . VAL B 1 144 ? 46.586 -7.358 -19.151 1.00 39.71 145 VAL B CA 1
ATOM 2320 C C . VAL B 1 144 ? 46.231 -6.248 -20.140 1.00 52.87 145 VAL B C 1
ATOM 2321 O O . VAL B 1 144 ? 45.077 -5.804 -20.189 1.00 40.94 145 VAL B O 1
ATOM 2325 N N . PRO B 1 145 ? 47.201 -5.806 -20.940 1.00 50.19 146 PRO B N 1
ATOM 2326 C CA . PRO B 1 145 ? 46.934 -4.749 -21.914 1.00 54.20 146 PRO B CA 1
ATOM 2327 C C . PRO B 1 145 ? 45.938 -5.288 -22.928 1.00 39.94 146 PRO B C 1
ATOM 2328 O O . PRO B 1 145 ? 46.051 -6.440 -23.364 1.00 43.52 146 PRO B O 1
ATOM 2332 N N . LEU B 1 146 ? 44.921 -4.495 -23.234 1.00 48.75 147 LEU B N 1
ATOM 2333 C CA . LEU B 1 146 ? 44.043 -4.783 -24.356 1.00 39.67 147 LEU B CA 1
ATOM 2334 C C . LEU B 1 146 ? 44.058 -3.495 -25.184 1.00 62.52 147 LEU B C 1
ATOM 2335 O O . LEU B 1 146 ? 44.249 -2.395 -24.637 1.00 62.28 147 LEU B O 1
ATOM 2340 N N . ASN B 1 147 ? 43.953 -3.630 -26.501 1.00 62.65 148 ASN B N 1
ATOM 2341 C CA . ASN B 1 147 ? 43.756 -2.466 -27.355 1.00 73.02 148 ASN B CA 1
ATOM 2342 C C . ASN B 1 147 ? 42.266 -2.390 -27.632 1.00 64.44 148 ASN B C 1
ATOM 2343 O O . ASN B 1 147 ? 41.689 -3.303 -28.236 1.00 67.71 148 ASN B O 1
ATOM 2348 N N . LEU B 1 148 ? 41.638 -1.322 -27.150 1.00 58.99 149 LEU B N 1
ATOM 2349 C CA . LEU B 1 148 ? 40.177 -1.290 -27.099 1.00 66.20 149 LEU B CA 1
ATOM 2350 C C . LEU B 1 148 ? 39.527 -0.054 -27.706 1.00 61.60 149 LEU B C 1
ATOM 2351 O O . LEU B 1 148 ? 40.178 0.973 -27.930 1.00 63.44 149 LEU B O 1
ATOM 2356 N N . ASP B 1 149 ? 38.223 -0.176 -27.952 1.00 72.34 150 ASP B N 1
ATOM 2357 C CA . ASP B 1 149 ? 37.367 0.952 -28.313 1.00 74.47 150 ASP B CA 1
ATOM 2358 C C . ASP B 1 149 ? 37.219 1.943 -27.146 1.00 77.97 150 ASP B C 1
ATOM 2359 O O . ASP B 1 149 ? 37.294 3.162 -27.341 1.00 82.44 150 ASP B O 1
ATOM 2364 N N . VAL B 1 150 ? 37.015 1.408 -25.939 1.00 56.37 151 VAL B N 1
ATOM 2365 C CA . VAL B 1 150 ? 36.848 2.220 -24.731 1.00 53.69 151 VAL B CA 1
ATOM 2366 C C . VAL B 1 150 ? 38.146 2.284 -23.913 1.00 47.29 151 VAL B C 1
ATOM 2367 O O . VAL B 1 150 ? 39.094 1.550 -24.197 1.00 51.13 151 VAL B O 1
ATOM 2371 N N . ALA B 1 151 ? 38.177 3.152 -22.899 1.00 41.61 152 ALA B N 1
ATOM 2372 C CA . ALA B 1 151 ? 39.326 3.265 -21.981 1.00 39.54 152 ALA B CA 1
ATOM 2373 C C . ALA B 1 151 ? 39.773 1.915 -21.415 1.00 45.30 152 ALA B C 1
ATOM 2374 O O . ALA B 1 151 ? 38.941 1.018 -21.207 1.00 36.48 152 ALA B O 1
ATOM 2376 N N . LEU B 1 152 ? 41.079 1.783 -21.158 1.00 43.09 153 LEU B N 1
ATOM 2377 C CA . LEU B 1 152 ? 41.619 0.579 -20.532 1.00 32.90 153 LEU B CA 1
ATOM 2378 C C . LEU B 1 152 ? 42.407 0.921 -19.268 1.00 35.66 153 LEU B C 1
ATOM 2379 O O . LEU B 1 152 ? 43.419 1.637 -19.308 1.00 40.78 153 LEU B O 1
ATOM 2384 N N . LEU B 1 153 ? 41.922 0.402 -18.147 1.00 34.47 154 LEU B N 1
ATOM 2385 C CA . LEU B 1 153 ? 42.442 0.758 -16.837 1.00 35.41 154 LEU B CA 1
ATOM 2386 C C . LEU B 1 153 ? 43.137 -0.457 -16.192 1.00 32.20 154 LEU B C 1
ATOM 2387 O O . LEU B 1 153 ? 42.800 -1.605 -16.467 1.00 34.13 154 LEU B O 1
ATOM 2392 N N . ASP B 1 154 ? 44.090 -0.178 -15.311 1.00 44.69 155 ASP B N 1
ATOM 2393 C CA . ASP B 1 154 ? 44.765 -1.213 -14.532 1.00 30.04 155 ASP B CA 1
ATOM 2394 C C . ASP B 1 154 ? 43.897 -1.596 -13.331 1.00 24.21 155 ASP B C 1
ATOM 2395 O O . ASP B 1 154 ? 43.630 -0.769 -12.454 1.00 34.48 155 ASP B O 1
ATOM 2400 N N . ILE B 1 155 ? 43.466 -2.858 -13.292 1.00 28.38 156 ILE B N 1
ATOM 2401 C CA . ILE B 1 155 ? 42.528 -3.346 -12.277 1.00 25.88 156 ILE B CA 1
ATOM 2402 C C . ILE B 1 155 ? 43.178 -3.331 -10.890 1.00 41.70 156 ILE B C 1
ATOM 2403 O O . ILE B 1 155 ? 42.495 -3.268 -9.873 1.00 45.99 156 ILE B O 1
ATOM 2408 N N . ASN B 1 156 ? 44.506 -3.329 -10.883 1.00 29.52 157 ASN B N 1
ATOM 2409 C CA . ASN B 1 156 ? 45.283 -3.257 -9.642 1.00 44.68 157 ASN B CA 1
ATOM 2410 C C . ASN B 1 156 ? 45.720 -1.824 -9.245 1.00 54.28 157 ASN B C 1
ATOM 2411 O O . ASN B 1 156 ? 46.365 -1.632 -8.209 1.00 56.50 157 ASN B O 1
ATOM 2416 N N . ASP B 1 157 ? 45.340 -0.824 -10.051 1.00 47.74 158 ASP B N 1
ATOM 2417 C CA . ASP B 1 157 ? 45.562 0.597 -9.725 1.00 45.36 158 ASP B CA 1
ATOM 2418 C C . ASP B 1 157 ? 44.260 1.241 -9.206 1.00 43.75 158 ASP B C 1
ATOM 2419 O O . ASP B 1 157 ? 43.573 1.960 -9.942 1.00 41.96 158 ASP B O 1
ATOM 2424 N N . VAL B 1 158 ? 43.955 0.995 -7.931 1.00 39.52 159 VAL B N 1
ATOM 2425 C CA . VAL B 1 158 ? 42.735 1.476 -7.273 1.00 41.54 159 VAL B CA 1
ATOM 2426 C C . VAL B 1 158 ? 42.575 3.006 -7.226 1.00 54.10 159 VAL B C 1
ATOM 2427 O O . VAL B 1 158 ? 41.470 3.524 -7.480 1.00 32.91 159 VAL B O 1
ATOM 2431 N N . GLU B 1 159 ? 43.648 3.728 -6.888 1.00 32.58 160 GLU B N 1
ATOM 2432 C CA . GLU B 1 159 ? 43.605 5.198 -6.940 1.00 41.53 160 GLU B CA 1
ATOM 2433 C C . GLU B 1 159 ? 43.368 5.743 -8.358 1.00 35.72 160 GLU B C 1
ATOM 2434 O O . GLU B 1 159 ? 42.677 6.751 -8.537 1.00 37.43 160 GLU B O 1
ATOM 2440 N N . GLY B 1 160 ? 43.954 5.084 -9.352 1.00 34.25 161 GLY B N 1
ATOM 2441 C CA . GLY B 1 160 ? 43.752 5.441 -10.742 1.00 43.47 161 GLY B CA 1
ATOM 2442 C C . GLY B 1 160 ? 42.292 5.250 -11.138 1.00 38.37 161 GLY B C 1
ATOM 2443 O O . GLY B 1 160 ? 41.722 6.098 -11.835 1.00 40.09 161 GLY B O 1
ATOM 2444 N N . LEU B 1 161 ? 41.708 4.143 -10.676 1.00 37.68 162 LEU B N 1
ATOM 2445 C CA . LEU B 1 161 ? 40.287 3.826 -10.878 1.00 40.39 162 LEU B CA 1
ATOM 2446 C C . LEU B 1 161 ? 39.374 4.873 -10.217 1.00 42.65 162 LEU B C 1
ATOM 2447 O O . LEU B 1 161 ? 38.403 5.331 -10.819 1.00 28.87 162 LEU B O 1
ATOM 2452 N N . ALA B 1 162 ? 39.704 5.269 -8.988 1.00 28.27 163 ALA B N 1
ATOM 2453 C CA . ALA B 1 162 ? 38.969 6.316 -8.287 1.00 32.38 163 ALA B CA 1
ATOM 2454 C C . ALA B 1 162 ? 39.043 7.665 -9.027 1.00 29.78 163 ALA B C 1
ATOM 2455 O O . ALA B 1 162 ? 38.074 8.418 -9.033 1.00 34.59 163 ALA B O 1
ATOM 2457 N N . ASP B 1 163 ? 40.176 7.944 -9.667 1.00 33.47 164 ASP B N 1
ATOM 2458 C CA . ASP B 1 163 ? 40.350 9.160 -10.451 1.00 40.65 164 ASP B CA 1
ATOM 2459 C C . ASP B 1 163 ? 39.445 9.129 -11.679 1.00 39.48 164 ASP B C 1
ATOM 2460 O O . ASP B 1 163 ? 38.855 10.146 -12.036 1.00 38.57 164 ASP B O 1
ATOM 2465 N N . PHE B 1 164 ? 39.360 7.966 -12.320 1.00 33.51 165 PHE B N 1
ATOM 2466 C CA . PHE B 1 164 ? 38.579 7.812 -13.555 1.00 37.21 165 PHE B CA 1
ATOM 2467 C C . PHE B 1 164 ? 37.075 7.967 -13.284 1.00 39.30 165 PHE B C 1
ATOM 2468 O O . PHE B 1 164 ? 36.325 8.527 -14.113 1.00 36.90 165 PHE B O 1
ATOM 2476 N N . VAL B 1 165 ? 36.640 7.452 -12.136 1.00 30.43 166 VAL B N 1
ATOM 2477 C CA . VAL B 1 165 ? 35.249 7.587 -11.706 1.00 35.86 166 VAL B CA 1
ATOM 2478 C C . VAL B 1 165 ? 34.916 9.055 -11.403 1.00 41.04 166 VAL B C 1
ATOM 2479 O O . VAL B 1 165 ? 33.928 9.570 -11.897 1.00 25.38 166 VAL B O 1
ATOM 2483 N N . VAL B 1 166 ? 35.728 9.759 -10.624 1.00 27.82 167 VAL B N 1
ATOM 2484 C CA . VAL B 1 166 ? 35.492 11.217 -10.463 1.00 42.86 167 VAL B CA 1
ATOM 2485 C C . VAL B 1 166 ? 35.322 11.996 -11.803 1.00 46.36 167 VAL B C 1
ATOM 2486 O O . VAL B 1 166 ? 34.396 12.809 -11.966 1.00 36.63 167 VAL B O 1
ATOM 2490 N N . GLU B 1 167 ? 36.217 11.727 -12.749 1.00 36.44 168 GLU B N 1
ATOM 2491 C CA . GLU B 1 167 ? 36.233 12.415 -14.032 1.00 38.46 168 GLU B CA 1
ATOM 2492 C C . GLU B 1 167 ? 34.984 12.122 -14.869 1.00 39.90 168 GLU B C 1
ATOM 2493 O O . GLU B 1 167 ? 34.485 13.007 -15.549 1.00 37.90 168 GLU B O 1
ATOM 2499 N N . TRP B 1 168 ? 34.511 10.875 -14.811 1.00 32.62 169 TRP B N 1
ATOM 2500 C CA . TRP B 1 168 ? 33.243 10.470 -15.399 1.00 44.46 169 TRP B CA 1
ATOM 2501 C C . TRP B 1 168 ? 32.064 11.179 -14.721 1.00 50.41 169 TRP B C 1
ATOM 2502 O O . TRP B 1 168 ? 31.131 11.632 -15.406 1.00 31.30 169 TRP B O 1
ATOM 2513 N N . MET B 1 169 ? 32.113 11.291 -13.389 1.00 26.66 170 MET B N 1
ATOM 2514 C CA . MET B 1 169 ? 31.053 11.960 -12.625 1.00 32.19 170 MET B CA 1
ATOM 2515 C C . MET B 1 169 ? 30.887 13.439 -13.019 1.00 41.72 170 MET B C 1
ATOM 2516 O O . MET B 1 169 ? 29.763 13.955 -13.089 1.00 37.27 170 MET B O 1
ATOM 2521 N N . GLN B 1 170 ? 32.008 14.109 -13.283 1.00 38.08 171 GLN B N 1
ATOM 2522 C CA . GLN B 1 170 ? 32.007 15.518 -13.697 1.00 38.97 171 GLN B CA 1
ATOM 2523 C C . GLN B 1 170 ? 31.246 15.741 -15.007 1.00 40.83 171 GLN B C 1
ATOM 2524 O O . GLN B 1 170 ? 30.654 16.800 -15.206 1.00 55.26 171 GLN B O 1
ATOM 2530 N N . LYS B 1 171 ? 31.255 14.731 -15.875 1.00 41.23 172 LYS B N 1
ATOM 2531 C CA . LYS B 1 171 ? 30.580 14.793 -17.174 1.00 44.82 172 LYS B CA 1
ATOM 2532 C C . LYS B 1 171 ? 29.085 14.548 -17.063 1.00 48.69 172 LYS B C 1
ATOM 2533 O O . LYS B 1 171 ? 28.350 14.764 -18.029 1.00 51.90 172 LYS B O 1
ATOM 2539 N N . GLN B 1 172 ? 28.636 14.086 -15.898 1.00 53.53 173 GLN B N 1
ATOM 2540 C CA . GLN B 1 172 ? 27.216 13.793 -15.691 1.00 62.86 173 GLN B CA 1
ATOM 2541 C C . GLN B 1 172 ? 26.427 15.035 -15.261 1.00 70.08 173 GLN B C 1
ATOM 2542 O O . GLN B 1 172 ? 25.307 15.246 -15.727 1.00 79.93 173 GLN B O 1
ATOM 2548 N N . ASN B 1 173 ? 27.022 15.848 -14.384 1.00 78.76 174 ASN B N 1
ATOM 2549 C CA . ASN B 1 173 ? 26.348 17.009 -13.779 1.00 85.36 174 ASN B CA 1
ATOM 2550 C C . ASN B 1 173 ? 25.949 18.100 -14.773 1.00 81.90 174 ASN B C 1
ATOM 2551 O O . ASN B 1 173 ? 26.732 18.480 -15.643 1.00 85.24 174 ASN B O 1
#

Radius of gyration: 24.45 Å; Cα contacts (8 Å, |Δi|>4): 579; chains: 2; bounding box: 60×36×69 Å

Sequence (327 aa):
MIPLLAFAAWSGTGKTTLLKKLIPALCARGIRPGLIKHTHHELRKAGAAQTIVASQQRWALMTETPDEEELDLQFLASRMDTSKLDLILVEGFKHEEIAKIVLFRDGAGHRPEELVIDRHVIAVASDVPLNLDVALLDINDVEGLADFVVEWMQKQNGMIPLLAFAAWSGTGKTTLLKKLIPALCARGIRPGLIKHTHHDMDVDKPGKDSYELRKAGAAQTIVASQQRWALMTETPDEEELDLQFLASRMDTSKLDLILVEGFKHEEIAKIVLFRDGAGHRPEELVIDRHVIAVASDVPLNLDVALLDINDVEGLADFVVEWMQKQN

B-factor: mean 45.72, std 15.37, range [15.77, 117.62]

Nearest PDB structures (foldseek):
  1np6-assembly1_B  TM=1.006E+00  e=1.535E-33  Escherichia coli
  1np6-assembly1_A  TM=9.893E-01  e=8.972E-29  Escherichia coli
  1p9n-assembly1_B  TM=9.580E-01  e=9.384E-28  Escherichia coli
  4nkr-assembly2_E  TM=7.757E-01  e=1.386E-07  Bacillus spizizenii str. W23
  5nrq-assembly1_B  TM=4.609E-01  e=1.969E-02  Mycobacterium tuberculosis H37Rv

Solvent-accessible surface area: 17069 Å² total; per-residue (Å²): 199,25,29,19,0,0,2,30,29,79,114,70,2,31,46,64,73,6,2,75,117,0,0,56,9,0,48,92,88,58,25,108,3,0,1,0,51,22,30,150,221,146,25,89,194,21,28,4,40,4,6,0,20,0,3,126,75,17,5,1,3,17,14,62,19,107,141,143,39,32,98,80,15,113,50,0,12,61,49,1,23,43,86,122,5,40,0,2,1,2,3,40,17,204,154,12,94,20,22,20,0,12,0,1,67,71,81,32,68,52,165,50,143,88,29,125,64,62,204,40,8,43,0,0,1,4,59,47,120,33,161,52,157,46,42,85,30,88,4,100,64,29,102,23,5,0,66,51,0,19,105,28,23,130,146,53,136,120,209,35,29,19,0,0,0,22,25,79,120,64,4,27,37,58,81,8,0,72,108,0,0,51,11,0,48,91,106,53,18,114,2,0,0,0,48,21,15,170,89,68,10,27,111,63,142,32,1,110,68,3,83,101,11,17,153,23,26,2,36,3,2,0,16,1,22,116,102,83,8,15,5,9,12,51,21,113,145,143,47,37,93,80,21,116,63,0,6,75,59,7,25,31,86,109,5,42,0,1,0,0,2,32,16,179,135,15,115,32,23,23,0,12,1,1,87,75,69,36,75,58,181,41,147,83,27,128,54,72,212,52,9,43,0,0,0,4,58,43,122,38,160,52,129,38,42,67,29,79,19,114,70,20,102,28,3,0,56,43,0,43,92,26,29,125,165,90,180

Organism: Escherichia coli (strain K12) (NCBI:txid83333)

CATH classification: 3.40.50.300 (+1 more: 2.20.25.120)

InterPro domains:
  IPR004435 Molybdopterin-guanine dinucleotide biosynthesis protein B (MobB) domain [PF03205] (10-144)
  IPR004435 Molybdopterin-guanine dinucleotide biosynthesis protein B (MobB) domain [TIGR00176] (10-169)
  IPR027417 P-loop containing nucleoside triphosphate hydrolase [G3DSA:3.40.50.300] (6-175)
  IPR027417 P-loop containing nucleoside triphosphate hydrolase [SSF52540] (7-172)
  IPR052539 Molybdopterin-guanine dinucleotide biosynthesis adapter [PTHR40072] (8-173)